Protein AF-0000000080440761 (afdb_homodimer)

Solvent-accessible surface area (backbone atoms only — not comparable to full-atom values): 11842 Å² total; per-residue (Å²): 120,74,76,52,77,48,76,67,34,44,50,51,48,50,53,49,40,44,48,46,17,44,23,48,35,48,70,28,40,57,80,42,64,55,40,57,37,38,76,71,62,64,42,51,72,68,56,53,50,52,38,43,51,52,20,19,20,44,41,24,39,53,49,51,34,54,52,39,77,92,19,50,65,57,37,48,49,51,32,52,51,32,43,73,75,63,47,82,67,88,71,82,68,56,58,77,77,72,46,68,67,54,51,57,56,52,72,78,104,121,71,77,53,78,49,76,66,37,43,49,52,48,52,53,48,39,44,48,44,16,44,24,48,35,47,70,29,42,58,81,42,62,55,39,56,37,38,75,70,63,63,42,50,73,69,55,51,50,52,36,43,51,50,21,19,19,45,40,23,37,54,48,49,34,54,51,37,83,86,19,54,62,58,38,48,50,52,34,53,51,34,42,72,76,64,44,84,66,88,70,80,68,55,58,79,77,74,45,68,68,54,50,57,55,54,72,77,105

Structure (mmCIF, N/CA/C/O backbone):
data_AF-0000000080440761-model_v1
#
loop_
_entity.id
_entity.type
_entity.pdbx_description
1 polymer 'Uncharacterized protein'
#
loop_
_atom_site.group_PDB
_atom_site.id
_atom_site.type_symbol
_atom_site.label_atom_id
_atom_site.label_alt_id
_atom_site.label_comp_id
_atom_site.label_asym_id
_atom_site.label_entity_id
_atom_site.label_seq_id
_atom_site.pdbx_PDB_ins_code
_atom_site.Cartn_x
_atom_site.Cartn_y
_atom_site.Cartn_z
_atom_site.occupancy
_atom_site.B_iso_or_equiv
_atom_site.auth_seq_id
_atom_site.auth_comp_id
_atom_site.auth_asym_id
_atom_site.auth_atom_id
_atom_site.pdbx_PDB_model_num
ATOM 1 N N . MET A 1 1 ? -4.023 17.922 10.5 1 32.94 1 MET A N 1
ATOM 2 C CA . MET A 1 1 ? -3.525 17.406 11.773 1 32.94 1 MET A CA 1
ATOM 3 C C . MET A 1 1 ? -4.621 16.656 12.523 1 32.94 1 MET A C 1
ATOM 5 O O . MET A 1 1 ? -5.59 17.266 12.984 1 32.94 1 MET A O 1
ATOM 9 N N . ILE A 1 2 ? -4.902 15.414 12.109 1 42.19 2 ILE A N 1
ATOM 10 C CA . ILE A 1 2 ? -6.113 14.914 12.75 1 42.19 2 ILE A CA 1
ATOM 11 C C . ILE A 1 2 ? -5.852 14.68 14.234 1 42.19 2 ILE A C 1
ATOM 13 O O . ILE A 1 2 ? -4.977 13.891 14.602 1 42.19 2 ILE A O 1
ATOM 17 N N . LYS A 1 3 ? -5.934 15.711 15.164 1 48.38 3 LYS A N 1
ATOM 18 C CA . LYS A 1 3 ? -5.875 15.617 16.625 1 48.38 3 LYS A CA 1
ATOM 19 C C . LYS A 1 3 ? -6.973 14.703 17.156 1 48.38 3 LYS A C 1
ATOM 21 O O . LYS A 1 3 ? -8.156 14.93 16.906 1 48.38 3 LYS A O 1
ATOM 26 N N . PHE A 1 4 ? -6.562 13.383 17.5 1 49.66 4 PHE A N 1
ATOM 27 C CA . PHE A 1 4 ? -7.605 12.547 18.078 1 49.66 4 PHE A CA 1
ATOM 28 C C . PHE A 1 4 ? -7.645 12.695 19.594 1 49.66 4 PHE A C 1
ATOM 30 O O . PHE A 1 4 ? -6.758 12.203 20.297 1 49.66 4 PHE A O 1
ATOM 37 N N . GLU A 1 5 ? -8.078 13.75 20.078 1 57.12 5 GLU A N 1
ATOM 38 C CA . GLU A 1 5 ? -8.055 13.953 21.531 1 57.12 5 GLU A CA 1
ATOM 39 C C . GLU A 1 5 ? -8.945 12.945 22.25 1 57.12 5 GLU A C 1
ATOM 41 O O . GLU A 1 5 ? -8.594 12.438 23.312 1 57.12 5 GLU A O 1
ATOM 46 N N . GLY A 1 6 ? -10.172 13.023 22.078 1 58.88 6 GLY A N 1
ATOM 47 C CA . GLY A 1 6 ? -11.141 12.297 22.891 1 58.88 6 GLY A CA 1
ATOM 48 C C . GLY A 1 6 ? -11.344 10.867 22.453 1 58.88 6 GLY A C 1
ATOM 49 O O . GLY A 1 6 ? -10.859 10.461 21.391 1 58.88 6 GLY A O 1
ATOM 50 N N . LYS A 1 7 ? -11.742 9.867 23.344 1 65.38 7 LYS A N 1
ATOM 51 C CA . LYS A 1 7 ? -12.039 8.469 23.047 1 65.38 7 LYS A CA 1
ATOM 52 C C . LYS A 1 7 ? -12.734 8.328 21.688 1 65.38 7 LYS A C 1
ATOM 54 O O . LYS A 1 7 ? -12.422 7.422 20.922 1 65.38 7 LYS A O 1
ATOM 59 N N . GLU A 1 8 ? -13.664 9.188 21.516 1 66.81 8 GLU A N 1
ATOM 60 C CA . GLU A 1 8 ? -14.398 9.172 20.266 1 66.81 8 GLU A CA 1
ATOM 61 C C . GLU A 1 8 ? -13.5 9.562 19.094 1 66.81 8 GLU A C 1
ATOM 63 O O . GLU A 1 8 ? -13.57 8.961 18.016 1 66.81 8 GLU A O 1
ATOM 68 N N . GLU A 1 9 ? -12.633 10.391 19.359 1 68.81 9 GLU A N 1
ATOM 69 C CA . GLU A 1 9 ? -11.727 10.859 18.312 1 68.81 9 GLU A CA 1
ATOM 70 C C . GLU A 1 9 ? -10.727 9.781 17.922 1 68.81 9 GLU A C 1
ATOM 72 O O . GLU A 1 9 ? -10.406 9.617 16.75 1 68.81 9 GLU A O 1
ATOM 77 N N . LYS A 1 10 ? -10.391 9.094 18.969 1 73.44 10 LYS A N 1
ATOM 78 C CA . LYS A 1 10 ? -9.445 8.008 18.703 1 73.44 10 LYS A CA 1
ATOM 79 C C . LYS A 1 10 ? -10.102 6.898 17.891 1 73.44 10 LYS A C 1
ATOM 81 O O . LYS A 1 10 ? -9.477 6.312 17.016 1 73.44 10 LYS A O 1
ATOM 86 N N . ARG A 1 11 ? -11.383 6.664 18.188 1 75.5 11 ARG A N 1
ATOM 87 C CA . ARG A 1 11 ? -12.125 5.652 17.438 1 75.5 11 ARG A CA 1
ATOM 88 C C . ARG A 1 11 ? -12.336 6.074 15.992 1 75.5 11 ARG A C 1
ATOM 90 O O . ARG A 1 11 ? -12.195 5.262 15.07 1 75.5 11 ARG A O 1
ATOM 97 N N . GLU A 1 12 ? -12.617 7.234 15.82 1 78.25 12 GLU A N 1
ATOM 98 C CA . GLU A 1 12 ? -12.836 7.75 14.477 1 78.25 12 GLU A CA 1
ATOM 99 C C . GLU A 1 12 ? -11.539 7.734 13.664 1 78.25 12 GLU A C 1
ATOM 101 O O . GLU A 1 12 ? -11.555 7.41 12.477 1 78.25 12 GLU A O 1
ATOM 106 N N . ALA A 1 13 ? -10.5 8.008 14.359 1 81.62 13 ALA A N 1
ATOM 107 C CA . ALA A 1 13 ? -9.203 7.984 13.688 1 81.62 13 ALA A CA 1
ATOM 108 C C . ALA A 1 13 ? -8.82 6.566 13.273 1 81.62 13 ALA A C 1
ATOM 110 O O . ALA A 1 13 ? -8.32 6.352 12.164 1 81.62 13 ALA A O 1
ATOM 111 N N . LYS A 1 14 ? -9.117 5.695 14.242 1 85.44 14 LYS A N 1
ATOM 112 C CA . LYS A 1 14 ? -8.82 4.297 13.945 1 85.44 14 LYS A CA 1
ATOM 113 C C . LYS A 1 14 ? -9.641 3.797 12.766 1 85.44 14 LYS A C 1
ATOM 115 O O . LYS A 1 14 ? -9.117 3.102 11.891 1 85.44 14 LYS A O 1
ATOM 120 N N . GLU A 1 15 ? -10.898 4.117 12.727 1 87.12 15 GLU A N 1
ATOM 121 C CA . GLU A 1 15 ? -11.773 3.723 11.617 1 87.12 15 GLU A CA 1
ATOM 122 C C . GLU A 1 15 ? -11.312 4.352 10.305 1 87.12 15 GLU A C 1
ATOM 124 O O . GLU A 1 15 ? -11.359 3.707 9.258 1 87.12 15 GLU A O 1
ATOM 129 N N . TYR A 1 16 ? -10.891 5.539 10.398 1 87.5 16 TYR A N 1
ATOM 130 C CA . TYR A 1 16 ? -10.406 6.223 9.203 1 87.5 16 TYR A CA 1
ATOM 131 C C . TYR A 1 16 ? -9.156 5.539 8.664 1 87.5 16 TYR A C 1
ATOM 133 O O . TYR A 1 16 ? -9.047 5.289 7.457 1 87.5 16 TYR A O 1
ATOM 141 N N . ILE A 1 17 ? -8.281 5.16 9.508 1 90.81 17 ILE A N 1
ATOM 142 C CA . ILE A 1 17 ? -7.035 4.504 9.125 1 90.81 17 ILE A CA 1
ATOM 143 C C . ILE A 1 17 ? -7.344 3.148 8.492 1 90.81 17 ILE A C 1
ATOM 145 O O . ILE A 1 17 ? -6.738 2.775 7.48 1 90.81 17 ILE A O 1
ATOM 149 N N . GLN A 1 18 ? -8.312 2.477 9.117 1 92 18 GLN A N 1
ATOM 150 C CA . GLN A 1 18 ? -8.719 1.19 8.555 1 92 18 GLN A CA 1
ATOM 151 C C . GLN A 1 18 ? -9.273 1.356 7.141 1 92 18 GLN A C 1
ATOM 153 O O . GLN A 1 18 ? -8.93 0.595 6.238 1 92 18 GLN A O 1
ATOM 158 N N . ASN A 1 19 ? -10.055 2.324 6.969 1 90.75 19 ASN A N 1
ATOM 159 C CA . ASN A 1 19 ? -10.672 2.557 5.668 1 90.75 19 ASN A CA 1
ATOM 160 C C . ASN A 1 19 ? -9.633 2.914 4.609 1 90.75 19 ASN A C 1
ATOM 162 O O . ASN A 1 19 ? -9.688 2.424 3.48 1 90.75 19 ASN A O 1
ATOM 166 N N . ILE A 1 20 ? -8.664 3.732 4.918 1 92.88 20 ILE A N 1
ATOM 167 C CA . ILE A 1 20 ? -7.656 4.137 3.941 1 92.88 20 ILE A CA 1
ATOM 168 C C . ILE A 1 20 ? -6.746 2.951 3.617 1 92.88 20 ILE A C 1
ATOM 170 O O . ILE A 1 20 ? -6.352 2.764 2.465 1 92.88 20 ILE A O 1
ATOM 174 N N . ALA A 1 21 ? -6.434 2.18 4.66 1 94.25 21 ALA A N 1
ATOM 175 C CA . ALA A 1 21 ? -5.598 1.003 4.434 1 94.25 21 ALA A CA 1
ATOM 176 C C . ALA A 1 21 ? -6.277 0.022 3.482 1 94.25 21 ALA A C 1
ATOM 178 O O . ALA A 1 21 ? -5.656 -0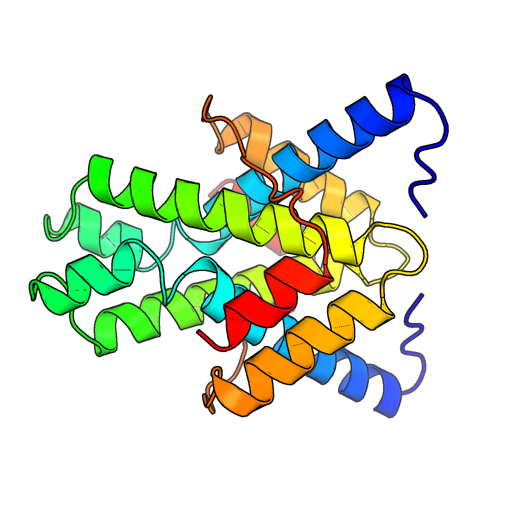.466 2.535 1 94.25 21 ALA A O 1
ATOM 179 N N . LYS A 1 22 ? -7.574 -0.233 3.703 1 94.69 22 LYS A N 1
ATOM 180 C CA . LYS A 1 22 ? -8.328 -1.14 2.844 1 94.69 22 LYS A CA 1
ATOM 181 C C . LYS A 1 22 ? -8.414 -0.601 1.418 1 94.69 22 LYS A C 1
ATOM 183 O O . LYS A 1 22 ? -8.156 -1.33 0.457 1 94.69 22 LYS A O 1
ATOM 188 N N . ALA A 1 23 ? -8.75 0.615 1.314 1 93.06 23 ALA A N 1
ATOM 189 C CA . ALA A 1 23 ? -8.859 1.248 0.003 1 93.06 23 ALA A CA 1
ATOM 190 C C . ALA A 1 23 ? -7.527 1.214 -0.735 1 93.06 23 ALA A C 1
ATOM 192 O O . ALA A 1 23 ? -7.48 0.915 -1.931 1 93.06 23 ALA A O 1
ATOM 193 N N . SER A 1 24 ? -6.484 1.512 -0.063 1 94.38 24 SER A N 1
ATOM 194 C CA . SER A 1 24 ? -5.152 1.525 -0.66 1 94.38 24 SER A CA 1
ATOM 195 C C . SER A 1 24 ? -4.742 0.134 -1.133 1 94.38 24 SER A C 1
ATOM 197 O O . SER A 1 24 ? -4.199 -0.02 -2.227 1 94.38 24 SER A O 1
ATOM 199 N N . ALA A 1 25 ? -4.969 -0.847 -0.28 1 95.12 25 ALA A N 1
ATOM 200 C CA . ALA A 1 25 ? -4.625 -2.221 -0.641 1 95.12 25 ALA A CA 1
ATOM 201 C C . ALA A 1 25 ? -5.387 -2.666 -1.886 1 95.12 25 ALA A C 1
ATOM 203 O O . ALA A 1 25 ? -4.793 -3.207 -2.822 1 95.12 25 ALA A O 1
ATOM 204 N N . TYR A 1 26 ? -6.664 -2.424 -1.939 1 93.19 26 TYR A N 1
ATOM 205 C CA . TYR A 1 26 ? -7.461 -2.789 -3.107 1 93.19 26 TYR A CA 1
ATOM 206 C C . TYR A 1 26 ? -6.953 -2.078 -4.355 1 93.19 26 TYR A C 1
ATOM 208 O O . TYR A 1 26 ? -6.707 -2.715 -5.383 1 93.19 26 TYR A O 1
ATOM 216 N N . PHE A 1 27 ? -6.762 -0.867 -4.234 1 92 27 PHE A N 1
ATOM 217 C CA . PHE A 1 27 ? -6.387 -0.005 -5.352 1 92 27 PHE A CA 1
ATOM 218 C C . PHE A 1 27 ? -5.027 -0.407 -5.914 1 92 27 PHE A C 1
ATOM 220 O O . PHE A 1 27 ? -4.824 -0.385 -7.129 1 92 27 PHE A O 1
ATOM 227 N N . SER A 1 28 ? -4.137 -0.762 -5.082 1 94.62 28 SER A N 1
ATOM 228 C CA . SER A 1 28 ? -2.756 -0.984 -5.508 1 94.62 28 SER A CA 1
ATOM 229 C C . SER A 1 28 ? -2.498 -2.461 -5.793 1 94.62 28 SER A C 1
ATOM 231 O O . SER A 1 28 ? -1.378 -2.844 -6.141 1 94.62 28 SER A O 1
ATOM 233 N N . PHE A 1 29 ? -3.445 -3.295 -5.672 1 95.31 29 PHE A N 1
ATOM 234 C CA . PHE A 1 29 ? -3.15 -4.723 -5.719 1 95.31 29 PHE A CA 1
ATOM 235 C C . PHE A 1 29 ? -4.168 -5.457 -6.582 1 95.31 29 PHE A C 1
ATOM 237 O O . PHE A 1 29 ? -3.799 -6.18 -7.508 1 95.31 29 PHE A O 1
ATOM 244 N N . ARG A 1 30 ? -5.469 -5.223 -6.496 1 90.12 30 ARG A N 1
ATOM 245 C CA . ARG A 1 30 ? -6.516 -6.145 -6.926 1 90.12 30 ARG A CA 1
ATOM 246 C C . ARG A 1 30 ? -6.734 -6.055 -8.438 1 90.12 30 ARG A C 1
ATOM 248 O O . ARG A 1 30 ? -7.086 -7.047 -9.078 1 90.12 30 ARG A O 1
ATOM 255 N N . ASN A 1 31 ? -6.488 -4.957 -8.984 1 87.44 31 ASN A N 1
ATOM 256 C CA . ASN A 1 31 ? -6.758 -4.801 -10.406 1 87.44 31 ASN A CA 1
ATOM 257 C C . ASN A 1 31 ? -5.469 -4.828 -11.227 1 87.44 31 ASN A C 1
ATOM 259 O O . ASN A 1 31 ? -5.477 -4.496 -12.414 1 87.44 31 ASN A O 1
ATOM 263 N N . GLY A 1 32 ? -4.414 -5.23 -10.641 1 91.12 32 GLY A N 1
ATOM 264 C CA . GLY A 1 32 ? -3.117 -5.277 -11.297 1 91.12 32 GLY A CA 1
ATOM 265 C C . GLY A 1 32 ? -2.738 -6.664 -11.773 1 91.12 32 GLY A C 1
ATOM 266 O O . GLY A 1 32 ? -3.609 -7.473 -12.102 1 91.12 32 GLY A O 1
ATOM 267 N N . PRO A 1 33 ? -1.432 -6.887 -11.852 1 94.81 33 PRO A N 1
ATOM 268 C CA . PRO A 1 33 ? -0.906 -8.164 -12.344 1 94.81 33 PRO A CA 1
ATOM 269 C C . PRO A 1 33 ? -1.48 -9.367 -11.602 1 94.81 33 PRO A C 1
ATOM 271 O O . PRO A 1 33 ? -1.622 -10.445 -12.188 1 94.81 33 PRO A O 1
ATOM 274 N N . ILE A 1 34 ? -1.883 -9.188 -10.383 1 94.75 34 ILE A N 1
ATOM 275 C CA . ILE A 1 34 ? -2.4 -10.297 -9.578 1 94.75 34 ILE A CA 1
ATOM 276 C C . ILE A 1 34 ? -3.719 -10.789 -10.172 1 94.75 34 ILE A C 1
ATOM 278 O O . ILE A 1 34 ? -4.031 -11.977 -10.094 1 94.75 34 ILE A O 1
ATOM 282 N N . LYS A 1 35 ? -4.504 -9.898 -10.742 1 93.25 35 LYS A N 1
ATOM 283 C CA . LYS A 1 35 ? -5.77 -10.273 -11.367 1 93.25 35 LYS A CA 1
ATOM 284 C C . LYS A 1 35 ? -5.547 -11.219 -12.539 1 93.25 35 LYS A C 1
ATOM 286 O O . LYS A 1 35 ? -6.273 -12.203 -12.703 1 93.25 35 LYS A O 1
ATOM 291 N N . LYS A 1 36 ? -4.539 -10.898 -13.305 1 93 36 LYS A N 1
ATOM 292 C CA . LYS A 1 36 ? -4.199 -11.758 -14.43 1 93 36 LYS A CA 1
ATOM 293 C C . LYS A 1 36 ? -3.795 -13.148 -13.953 1 93 36 LYS A C 1
ATOM 295 O O . LYS A 1 36 ? -4.168 -14.156 -14.57 1 93 36 LYS A O 1
ATOM 300 N N . MET A 1 37 ? -3.111 -13.211 -12.906 1 93.38 37 MET A N 1
ATOM 301 C CA . MET A 1 37 ? -2.699 -14.492 -12.352 1 93.38 37 MET A CA 1
ATOM 302 C C . MET A 1 37 ? -3.906 -15.297 -11.875 1 93.38 37 MET A C 1
ATOM 304 O O . MET A 1 37 ? -3.953 -16.516 -12.039 1 93.38 37 MET A O 1
ATOM 308 N N . TYR A 1 38 ? -4.781 -14.617 -11.32 1 93.88 38 TYR A N 1
ATOM 309 C CA . TYR A 1 38 ? -6.023 -15.242 -10.875 1 93.88 38 TYR A CA 1
ATOM 310 C C . TYR A 1 38 ? -6.812 -15.789 -12.062 1 93.88 38 TYR A C 1
ATOM 312 O O . TYR A 1 38 ? -7.262 -16.938 -12.039 1 93.88 38 TYR A O 1
ATOM 320 N N . GLU A 1 39 ? -6.918 -15.031 -13.062 1 94.81 39 GLU A N 1
ATOM 321 C CA . GLU A 1 39 ? -7.652 -15.422 -14.258 1 94.81 39 GLU A CA 1
ATOM 322 C C . GLU A 1 39 ? -6.992 -16.609 -14.945 1 94.81 39 GLU A C 1
ATOM 324 O O . GLU A 1 39 ? -7.672 -17.438 -15.555 1 94.81 39 GLU A O 1
ATOM 329 N N . GLU A 1 40 ? -5.691 -16.812 -14.766 1 93.31 40 GLU A N 1
ATOM 330 C CA . GLU A 1 40 ? -4.93 -17.906 -15.359 1 93.31 40 GLU A CA 1
ATOM 331 C C . GLU A 1 40 ? -4.938 -19.141 -14.461 1 93.31 40 GLU A C 1
ATOM 333 O O . GLU A 1 40 ? -4.402 -20.188 -14.828 1 93.31 40 GLU A O 1
ATOM 338 N N . GLY A 1 41 ? -5.5 -18.984 -13.289 1 91.5 41 GLY A N 1
ATOM 339 C CA . GLY A 1 41 ? -5.633 -20.109 -12.383 1 91.5 41 GLY A CA 1
ATOM 340 C C . GLY A 1 41 ? -4.375 -20.375 -11.57 1 91.5 41 GLY A C 1
ATOM 341 O O . GLY A 1 41 ? -4.254 -21.422 -10.922 1 91.5 41 GLY A O 1
ATOM 342 N N . LYS A 1 42 ? -3.48 -19.422 -11.586 1 89.5 42 LYS A N 1
ATOM 343 C CA . LYS A 1 42 ? -2.225 -19.594 -10.859 1 89.5 42 LYS A CA 1
ATOM 344 C C . LYS A 1 42 ? -2.42 -19.375 -9.359 1 89.5 42 LYS A C 1
ATOM 346 O O . LYS A 1 42 ? -1.692 -19.953 -8.547 1 89.5 42 LYS A O 1
ATOM 351 N N . ILE A 1 43 ? -3.379 -18.516 -9.055 1 92.75 43 ILE A N 1
ATOM 352 C CA . ILE A 1 43 ? -3.709 -18.25 -7.656 1 92.75 43 ILE A CA 1
ATOM 353 C C . ILE A 1 43 ? -5.223 -18.312 -7.465 1 92.75 43 ILE A C 1
ATOM 355 O O . ILE A 1 43 ? -5.98 -18.094 -8.414 1 92.75 43 ILE A O 1
ATOM 359 N N . THR A 1 44 ? -5.602 -18.594 -6.227 1 93.75 44 THR A N 1
ATOM 360 C CA . THR A 1 44 ? -7.027 -18.656 -5.918 1 93.75 44 THR A CA 1
ATOM 361 C C . THR A 1 44 ? -7.508 -17.344 -5.324 1 93.75 44 THR A C 1
ATOM 363 O O . THR A 1 44 ? -6.695 -16.484 -4.949 1 93.75 44 THR A O 1
ATOM 366 N N . ASP A 1 45 ? -8.805 -17.188 -5.281 1 92.75 45 ASP A N 1
ATOM 367 C CA . ASP A 1 45 ? -9.383 -16.016 -4.629 1 92.75 45 ASP A CA 1
ATOM 368 C C . ASP A 1 45 ? -8.977 -15.945 -3.156 1 92.75 45 ASP A C 1
ATOM 370 O O . ASP A 1 45 ? -8.742 -14.867 -2.617 1 92.75 45 ASP A O 1
ATOM 374 N N . GLU A 1 46 ? -8.922 -17.125 -2.543 1 92.62 46 GLU A N 1
ATOM 375 C CA . GLU A 1 46 ? -8.508 -17.188 -1.146 1 92.62 46 GLU A CA 1
ATOM 376 C C . GLU A 1 46 ? -7.07 -16.703 -0.971 1 92.62 46 GLU A C 1
ATOM 378 O O . GLU A 1 46 ? -6.758 -16 -0.005 1 92.62 46 GLU A O 1
ATOM 383 N N . ASP A 1 47 ? -6.16 -17.031 -1.922 1 93.31 47 ASP A N 1
ATOM 384 C CA . ASP A 1 47 ? -4.781 -16.547 -1.898 1 93.31 47 ASP A CA 1
ATOM 385 C C . ASP A 1 47 ? -4.738 -15.023 -1.979 1 93.31 47 ASP A C 1
ATOM 387 O O . ASP A 1 47 ? -4.016 -14.375 -1.218 1 93.31 47 ASP A O 1
ATOM 391 N N . MET A 1 48 ? -5.559 -14.484 -2.828 1 92.31 48 MET A N 1
ATOM 392 C CA . MET A 1 48 ? -5.59 -13.031 -3.031 1 92.31 48 MET A CA 1
ATOM 393 C C . MET A 1 48 ? -6.09 -12.32 -1.78 1 92.31 48 MET A C 1
ATOM 395 O O . MET A 1 48 ? -5.559 -11.273 -1.402 1 92.31 48 MET A O 1
ATOM 399 N N . LYS A 1 49 ? -7.039 -12.93 -1.155 1 91.62 49 LYS A N 1
ATOM 400 C CA . LYS A 1 49 ? -7.59 -12.352 0.065 1 91.62 49 LYS A CA 1
ATOM 401 C C . LYS A 1 49 ? -6.555 -12.336 1.184 1 91.62 49 LYS A C 1
ATOM 403 O O . LYS A 1 49 ? -6.414 -11.336 1.896 1 91.62 49 LYS A O 1
ATOM 408 N N . LYS A 1 50 ? -5.836 -13.359 1.271 1 93.38 50 LYS A N 1
ATOM 409 C CA . LYS A 1 50 ? -4.805 -13.445 2.301 1 93.38 50 LYS A CA 1
ATOM 410 C C . LYS A 1 50 ? -3.721 -12.398 2.08 1 93.38 50 LYS A C 1
ATOM 412 O O . LYS A 1 50 ? -3.26 -11.758 3.031 1 93.38 50 LYS A O 1
ATOM 417 N N . ILE A 1 51 ? -3.318 -12.266 0.85 1 95.31 51 ILE A N 1
ATOM 418 C CA . ILE A 1 51 ? -2.305 -11.266 0.518 1 95.31 51 ILE A CA 1
ATOM 419 C C . ILE A 1 51 ? -2.836 -9.867 0.819 1 95.31 51 ILE A C 1
ATOM 421 O O . ILE A 1 51 ? -2.146 -9.055 1.438 1 95.31 51 ILE A O 1
ATOM 425 N N . GLN A 1 52 ? -4.039 -9.641 0.441 1 94.25 52 GLN A N 1
ATOM 426 C CA . GLN A 1 52 ? -4.656 -8.328 0.644 1 94.25 52 GLN A CA 1
ATOM 427 C C . GLN A 1 52 ? -4.793 -8.008 2.129 1 94.25 52 GLN A C 1
ATOM 429 O O . GLN A 1 52 ? -4.551 -6.879 2.551 1 94.25 52 GLN A O 1
ATOM 434 N N . GLU A 1 53 ? -5.176 -8.969 2.932 1 93.81 53 GLU A N 1
ATOM 435 C CA . GLU A 1 53 ? -5.305 -8.766 4.371 1 93.81 53 GLU A CA 1
ATOM 436 C C . GLU A 1 53 ? -3.963 -8.398 5 1 93.81 53 GLU A C 1
ATOM 438 O O . GLU A 1 53 ? -3.891 -7.508 5.848 1 93.81 53 GLU A O 1
ATOM 443 N N . TYR A 1 54 ? -2.992 -9.117 4.613 1 94.62 54 TYR A N 1
ATOM 444 C CA . TYR A 1 54 ? -1.646 -8.805 5.078 1 94.62 54 TYR A CA 1
ATOM 445 C C . TYR A 1 54 ? -1.268 -7.371 4.723 1 94.62 54 TYR A C 1
ATOM 447 O O . TYR A 1 54 ? -0.75 -6.633 5.562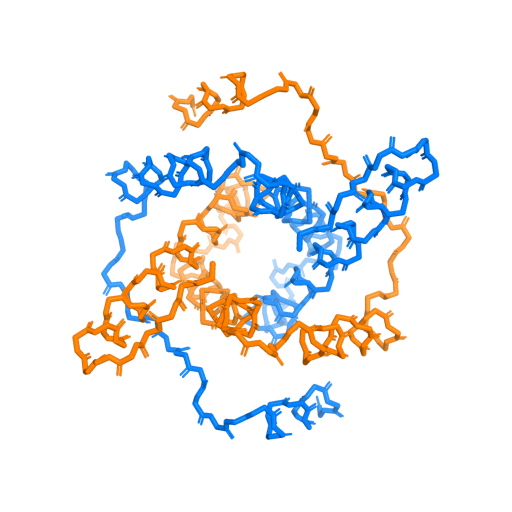 1 94.62 54 TYR A O 1
ATOM 455 N N . MET A 1 55 ? -1.53 -6.957 3.498 1 96 55 MET A N 1
ATOM 456 C CA . MET A 1 55 ? -1.23 -5.609 3.018 1 96 55 MET A CA 1
ATOM 457 C C . MET A 1 55 ? -1.983 -4.562 3.83 1 96 55 MET A C 1
ATOM 459 O O . MET A 1 55 ? -1.408 -3.547 4.227 1 96 55 MET A O 1
ATOM 463 N N . GLN A 1 56 ? -3.266 -4.844 4.078 1 95.19 56 GLN A N 1
ATOM 464 C CA . GLN A 1 56 ? -4.098 -3.912 4.828 1 95.19 56 GLN A CA 1
ATOM 465 C C . GLN A 1 56 ? -3.531 -3.666 6.223 1 95.19 56 GLN A C 1
ATOM 467 O O . GLN A 1 56 ? -3.424 -2.518 6.66 1 95.19 56 GLN A O 1
ATOM 472 N N . ASP A 1 57 ? -3.139 -4.703 6.859 1 94.19 57 ASP A N 1
ATOM 473 C CA . ASP A 1 57 ? -2.596 -4.59 8.211 1 94.19 57 ASP A CA 1
ATOM 474 C C . ASP A 1 57 ? -1.323 -3.746 8.227 1 94.19 57 ASP A C 1
ATOM 476 O O . ASP A 1 57 ? -1.15 -2.887 9.086 1 94.19 57 ASP A O 1
ATOM 480 N N . HIS A 1 58 ? -0.5 -3.984 7.363 1 93.69 58 HIS A N 1
ATOM 481 C CA . HIS A 1 58 ? 0.805 -3.332 7.352 1 93.69 58 HIS A CA 1
ATOM 482 C C . HIS A 1 58 ? 0.696 -1.889 6.875 1 93.69 58 HIS A C 1
ATOM 484 O O . HIS A 1 58 ? 1.367 -1.002 7.41 1 93.69 58 HIS A O 1
ATOM 490 N N . LEU A 1 59 ? -0.153 -1.615 5.863 1 94.94 59 LEU A N 1
ATOM 491 C CA . LEU A 1 59 ? -0.387 -0.244 5.426 1 94.94 59 LEU A CA 1
ATOM 492 C C . LEU A 1 59 ? -1.05 0.574 6.527 1 94.94 59 LEU A C 1
ATOM 494 O O . LEU A 1 59 ? -0.761 1.763 6.684 1 94.94 59 LEU A O 1
ATOM 498 N N . ALA A 1 60 ? -1.938 -0.09 7.281 1 93.19 60 ALA A N 1
ATOM 499 C CA . ALA A 1 60 ? -2.586 0.604 8.391 1 93.19 60 ALA A CA 1
ATOM 500 C C . ALA A 1 60 ? -1.557 1.116 9.398 1 93.19 60 ALA A C 1
ATOM 502 O O . ALA A 1 60 ? -1.672 2.238 9.898 1 93.19 60 ALA A O 1
ATOM 503 N N . TYR A 1 61 ? -0.6 0.35 9.648 1 91.62 61 TYR A N 1
ATOM 504 C CA . TYR A 1 61 ? 0.456 0.783 10.562 1 91.62 61 TYR A CA 1
ATOM 505 C C . TYR A 1 61 ? 1.192 1.995 10 1 91.62 61 TYR A C 1
ATOM 507 O O . TYR A 1 61 ? 1.423 2.973 10.719 1 91.62 61 TYR A O 1
ATOM 515 N N . LEU A 1 62 ? 1.569 1.965 8.734 1 91.38 62 LEU A N 1
ATOM 516 C CA . LEU A 1 62 ? 2.297 3.07 8.117 1 91.38 62 LEU A CA 1
ATOM 517 C C . LEU A 1 62 ? 1.469 4.352 8.156 1 91.38 62 LEU A C 1
ATOM 519 O O . LEU A 1 62 ? 1.996 5.426 8.445 1 91.38 62 LEU A O 1
ATOM 523 N N . TYR A 1 63 ? 0.195 4.211 7.902 1 89.56 63 TYR A N 1
ATOM 524 C CA . TYR A 1 63 ? -0.682 5.375 7.934 1 89.56 63 TYR A CA 1
ATOM 525 C C . TYR A 1 63 ? -0.83 5.91 9.352 1 89.56 63 TYR A C 1
ATOM 527 O O . TYR A 1 63 ? -0.927 7.121 9.555 1 89.56 63 TYR A O 1
ATOM 535 N N . THR A 1 64 ? -0.885 5.016 10.289 1 88.19 64 THR A N 1
ATOM 536 C CA . THR A 1 64 ? -0.939 5.441 11.68 1 88.19 64 THR A CA 1
ATOM 537 C C . THR A 1 64 ? 0.269 6.305 12.031 1 88.19 64 THR A C 1
ATOM 539 O O . THR A 1 64 ? 0.12 7.387 12.609 1 88.19 64 THR A O 1
ATOM 542 N N . VAL A 1 65 ? 1.403 5.871 11.633 1 86.25 65 VAL A N 1
ATOM 543 C CA . VAL A 1 65 ? 2.637 6.594 11.93 1 86.25 65 VAL A CA 1
ATOM 544 C C . VAL A 1 65 ? 2.672 7.902 11.141 1 86.25 65 VAL A C 1
ATOM 546 O O . VAL A 1 65 ? 3.07 8.938 11.672 1 86.25 65 VAL A O 1
ATOM 549 N N . LEU A 1 66 ? 2.229 7.891 9.93 1 84.06 66 LEU A N 1
ATOM 550 C CA . LEU A 1 66 ? 2.281 9.039 9.031 1 84.06 66 LEU A CA 1
ATOM 551 C C . LEU A 1 66 ? 1.324 10.133 9.5 1 84.06 66 LEU A C 1
ATOM 553 O O . LEU A 1 66 ? 1.651 11.32 9.43 1 84.06 66 LEU A O 1
ATOM 557 N N . LEU A 1 67 ? 0.14 9.805 9.93 1 78.62 67 LEU A N 1
ATOM 558 C CA . LEU A 1 67 ? -0.916 10.773 10.203 1 78.62 67 LEU A CA 1
ATOM 559 C C . LEU A 1 67 ? -0.879 11.219 11.664 1 78.62 67 LEU A C 1
ATOM 561 O O . LEU A 1 67 ? -1.447 12.258 12.008 1 78.62 67 LEU A O 1
ATOM 565 N N . GLU A 1 68 ? -0.292 10.469 12.469 1 73 68 GLU A N 1
ATOM 566 C CA . GLU A 1 68 ? -0.149 10.938 13.844 1 73 68 GLU A CA 1
ATOM 567 C C . GLU A 1 68 ? 0.933 12.008 13.953 1 73 68 GLU A C 1
ATOM 569 O O . GLU A 1 68 ? 2.014 11.867 13.375 1 73 68 GLU A O 1
ATOM 574 N N . GLU A 1 69 ? 0.604 13.273 14.258 1 58.59 69 GLU A N 1
ATOM 575 C CA . GLU A 1 69 ? 1.374 14.516 14.289 1 58.59 69 GLU A CA 1
ATOM 576 C C . GLU A 1 69 ? 2.82 14.258 14.695 1 58.59 69 GLU A C 1
ATOM 578 O O . GLU A 1 69 ? 3.748 14.797 14.094 1 58.59 69 GLU A O 1
ATOM 583 N N . ASN A 1 70 ? 3.082 13.664 15.758 1 57.38 70 ASN A N 1
ATOM 584 C CA . ASN A 1 70 ? 4.449 13.617 16.266 1 57.38 70 ASN A CA 1
ATOM 585 C C . ASN A 1 70 ? 5.199 12.398 15.742 1 57.38 70 ASN A C 1
ATOM 587 O O . ASN A 1 70 ? 6.238 12.023 16.281 1 57.38 70 ASN A O 1
ATOM 591 N N . ASN A 1 71 ? 4.652 12.031 14.414 1 68.69 71 ASN A N 1
ATOM 592 C CA . ASN A 1 71 ? 5.289 10.758 14.117 1 68.69 71 ASN A CA 1
ATOM 593 C C . ASN A 1 71 ? 5.906 10.742 12.719 1 68.69 71 ASN A C 1
ATOM 595 O O . ASN A 1 71 ? 6.219 9.68 12.188 1 68.69 71 ASN A O 1
ATOM 599 N N . ILE A 1 72 ? 6.098 11.984 12.219 1 76 72 ILE A N 1
ATOM 600 C CA . ILE A 1 72 ? 6.711 12.055 10.891 1 76 72 ILE A CA 1
ATOM 601 C C . ILE A 1 72 ? 8.133 11.508 10.953 1 76 72 ILE A C 1
ATOM 603 O O . ILE A 1 72 ? 8.602 10.859 10.016 1 76 72 ILE A O 1
ATOM 607 N N . GLN A 1 73 ? 8.812 11.789 12.055 1 83.19 73 GLN A N 1
ATOM 608 C CA . GLN A 1 73 ? 10.172 11.289 12.219 1 83.19 73 GLN A CA 1
ATOM 609 C C . GLN A 1 73 ? 10.195 9.758 12.242 1 83.19 73 GLN A C 1
ATOM 611 O O . GLN A 1 73 ? 11.094 9.141 11.672 1 83.19 73 GLN A O 1
ATOM 616 N N . LYS A 1 74 ? 9.25 9.234 12.922 1 85.19 74 LYS A N 1
ATOM 617 C CA . LYS A 1 74 ? 9.133 7.777 12.961 1 85.19 74 LYS A CA 1
ATOM 618 C C . LYS A 1 74 ? 8.898 7.207 11.57 1 85.19 74 LYS A C 1
ATOM 620 O O . LYS A 1 74 ? 9.508 6.203 11.195 1 85.19 74 LYS A O 1
ATOM 625 N N . PHE A 1 75 ? 8.047 7.844 10.883 1 87.19 75 PHE A N 1
ATOM 626 C CA . PHE A 1 75 ? 7.75 7.395 9.531 1 87.19 75 PHE A CA 1
ATOM 627 C C . PHE A 1 75 ? 9 7.449 8.656 1 87.19 75 PHE A C 1
ATOM 629 O O . PHE A 1 75 ? 9.297 6.496 7.938 1 87.19 75 PHE A O 1
ATOM 636 N N . ASP A 1 76 ? 9.719 8.516 8.82 1 87.5 76 ASP A N 1
ATOM 637 C CA . ASP A 1 76 ? 10.953 8.688 8.062 1 87.5 76 ASP A CA 1
ATOM 638 C C . ASP A 1 76 ? 11.961 7.59 8.398 1 87.5 76 ASP A C 1
ATOM 640 O O . ASP A 1 76 ? 12.68 7.109 7.52 1 87.5 76 ASP A O 1
ATOM 644 N N . LEU A 1 77 ? 11.969 7.316 9.648 1 89 77 LEU A N 1
ATOM 645 C CA . LEU A 1 77 ? 12.891 6.273 10.078 1 89 77 LEU A CA 1
ATOM 646 C C . LEU A 1 77 ? 12.531 4.93 9.445 1 89 77 LEU A C 1
ATOM 648 O O . LEU A 1 77 ? 13.414 4.203 8.984 1 89 77 LEU A O 1
ATOM 652 N N . ILE A 1 78 ? 11.312 4.629 9.375 1 88.12 78 ILE A N 1
ATOM 653 C CA . ILE A 1 78 ? 10.859 3.379 8.773 1 88.12 78 ILE A CA 1
ATOM 654 C C . ILE A 1 78 ? 11.219 3.365 7.285 1 88.12 78 ILE A C 1
ATOM 656 O O . ILE A 1 78 ? 11.836 2.412 6.801 1 88.12 78 ILE A O 1
ATOM 660 N N . VAL A 1 79 ? 10.883 4.43 6.625 1 90.06 79 VAL A N 1
ATOM 661 C CA . VAL A 1 79 ? 11.086 4.516 5.184 1 90.06 79 VAL A CA 1
ATOM 662 C C . VAL A 1 79 ? 12.578 4.422 4.867 1 90.06 79 VAL A C 1
ATOM 664 O O . VAL A 1 79 ? 12.984 3.664 3.984 1 90.06 79 VAL A O 1
ATOM 667 N N . SER A 1 80 ? 13.375 5.137 5.621 1 90.31 80 SER A N 1
ATOM 668 C CA . SER A 1 80 ? 14.812 5.133 5.375 1 90.31 80 SER A CA 1
ATOM 669 C C . SER A 1 80 ? 15.414 3.752 5.633 1 90.31 80 SER A C 1
ATOM 671 O O . SER A 1 80 ? 16.281 3.297 4.887 1 90.31 80 SER A O 1
ATOM 673 N N . THR A 1 81 ? 15 3.084 6.691 1 89.44 81 THR A N 1
ATOM 674 C CA . THR A 1 81 ? 15.477 1.745 7.02 1 89.44 81 THR A CA 1
ATOM 675 C C . THR A 1 81 ? 15.109 0.756 5.918 1 89.44 81 THR A C 1
ATOM 677 O O . THR A 1 81 ? 15.961 -0.001 5.445 1 89.44 81 THR A O 1
ATOM 680 N N . MET A 1 82 ? 13.867 0.841 5.465 1 89.44 82 MET A N 1
ATOM 681 C CA . MET A 1 82 ? 13.422 -0.053 4.398 1 89.44 82 MET A CA 1
ATOM 682 C C . MET A 1 82 ? 14.227 0.175 3.123 1 89.44 82 MET A C 1
ATOM 684 O O . MET A 1 82 ? 14.688 -0.781 2.498 1 89.44 82 MET A O 1
ATOM 688 N N . ASN A 1 83 ? 14.438 1.355 2.748 1 89.62 83 ASN A N 1
ATOM 689 C CA . ASN A 1 83 ? 15.148 1.69 1.516 1 89.62 83 ASN A CA 1
ATOM 690 C C . ASN A 1 83 ? 16.609 1.238 1.563 1 89.62 83 ASN A C 1
ATOM 692 O O . ASN A 1 83 ? 17.141 0.747 0.568 1 89.62 83 ASN A O 1
ATOM 696 N N . LYS A 1 84 ? 17.172 1.364 2.631 1 88.56 84 LYS A N 1
ATOM 697 C CA . LYS A 1 84 ? 18.594 1.053 2.793 1 88.56 84 LYS A CA 1
ATOM 698 C C . LYS A 1 84 ? 18.828 -0.455 2.791 1 88.56 84 LYS A C 1
ATOM 700 O O . LYS A 1 84 ? 19.781 -0.94 2.168 1 88.56 84 LYS A O 1
ATOM 705 N N . PHE A 1 85 ? 17.953 -1.205 3.385 1 87.56 85 PHE A N 1
ATOM 706 C CA . PHE A 1 85 ? 18.297 -2.59 3.674 1 87.56 85 PHE A CA 1
ATOM 707 C C . PHE A 1 85 ? 17.469 -3.547 2.82 1 87.56 85 PHE A C 1
ATOM 709 O O . PHE A 1 85 ? 17.891 -4.68 2.57 1 87.56 85 PHE A O 1
ATOM 716 N N . TYR A 1 86 ? 16.359 -2.99 2.303 1 84.19 86 TYR A N 1
ATOM 717 C CA . TYR A 1 86 ? 15.469 -3.994 1.735 1 84.19 86 TYR A CA 1
ATOM 718 C C . TYR A 1 86 ? 15.07 -3.629 0.309 1 84.19 86 TYR A C 1
ATOM 720 O O . TYR A 1 86 ? 14.977 -4.504 -0.557 1 84.19 86 TYR A O 1
ATOM 728 N N . VAL A 1 87 ? 14.805 -2.359 0.068 1 82.12 87 VAL A N 1
ATOM 729 C CA . VAL A 1 87 ? 14.273 -1.943 -1.228 1 82.12 87 VAL A CA 1
ATOM 730 C C . VAL A 1 87 ? 15.414 -1.801 -2.23 1 82.12 87 VAL A C 1
ATOM 732 O O . VAL A 1 87 ? 16.359 -1.044 -2.002 1 82.12 87 VAL A O 1
ATOM 735 N N . ASN A 1 88 ? 16.156 -2.703 -2.443 1 71.88 88 ASN A N 1
ATOM 736 C CA . ASN A 1 88 ? 17.219 -2.68 -3.438 1 71.88 88 ASN A CA 1
ATOM 737 C C . ASN A 1 88 ? 16.672 -2.734 -4.859 1 71.88 88 ASN A C 1
ATOM 739 O O . ASN A 1 88 ? 16.891 -3.713 -5.574 1 71.88 88 ASN A O 1
ATOM 743 N N . ASP A 1 89 ? 15.898 -1.643 -5.234 1 70.62 89 ASP A N 1
ATOM 744 C CA . ASP A 1 89 ? 15.227 -1.72 -6.531 1 70.62 89 ASP A CA 1
ATOM 745 C C . ASP A 1 89 ? 15.422 -0.431 -7.328 1 70.62 89 ASP A C 1
ATOM 747 O O . ASP A 1 89 ? 15.125 0.66 -6.832 1 70.62 89 ASP A O 1
ATOM 751 N N . ASP A 1 90 ? 15.961 -0.621 -8.398 1 76 90 ASP A N 1
ATOM 752 C CA . ASP A 1 90 ? 16.234 0.498 -9.297 1 76 90 ASP A CA 1
ATOM 753 C C . ASP A 1 90 ? 15.047 0.777 -10.211 1 76 90 ASP A C 1
ATOM 755 O O . ASP A 1 90 ? 15.164 1.539 -11.18 1 76 90 ASP A O 1
ATOM 759 N N . SER A 1 91 ? 14 0.222 -9.859 1 80.75 91 SER A N 1
ATOM 760 C CA . SER A 1 91 ? 12.844 0.448 -10.727 1 80.75 91 SER A CA 1
ATOM 761 C C . SER A 1 91 ? 12.336 1.882 -10.609 1 80.75 91 SER A C 1
ATOM 763 O O . SER A 1 91 ? 12.406 2.484 -9.531 1 80.75 91 SER A O 1
ATOM 765 N N . GLU A 1 92 ? 11.906 2.363 -11.727 1 87 92 GLU A N 1
ATOM 766 C CA . GLU A 1 92 ? 11.328 3.705 -11.734 1 87 92 GLU A CA 1
ATOM 767 C C . GLU A 1 92 ? 9.852 3.672 -11.352 1 87 92 GLU A C 1
ATOM 769 O O . GLU A 1 92 ? 9.094 2.834 -11.844 1 87 92 GLU A O 1
ATOM 774 N N . VAL A 1 93 ? 9.539 4.562 -10.398 1 92.19 93 VAL A N 1
ATOM 775 C CA . VAL A 1 93 ? 8.141 4.703 -10.008 1 92.19 93 VAL A CA 1
ATOM 776 C C . VAL A 1 93 ? 7.438 5.688 -10.945 1 92.19 93 VAL A C 1
ATOM 778 O O . VAL A 1 93 ? 7.906 6.812 -11.133 1 92.19 93 VAL A O 1
ATOM 781 N N . LYS A 1 94 ? 6.379 5.207 -11.539 1 89.88 94 LYS A N 1
ATOM 782 C CA . LYS A 1 94 ? 5.594 6.055 -12.422 1 89.88 94 LYS A CA 1
ATOM 783 C C . LYS A 1 94 ? 4.406 6.672 -11.688 1 89.88 94 LYS A C 1
ATOM 785 O O . LYS A 1 94 ? 3.477 5.961 -11.297 1 89.88 94 LYS A O 1
ATOM 790 N N . ILE A 1 95 ? 4.523 7.926 -11.484 1 82.56 95 ILE A N 1
ATOM 791 C CA . ILE A 1 95 ? 3.42 8.633 -10.844 1 82.56 95 ILE A CA 1
ATOM 792 C C . ILE A 1 95 ? 2.48 9.195 -11.906 1 82.56 95 ILE A C 1
ATOM 794 O O . ILE A 1 95 ? 2.906 9.953 -12.781 1 82.56 95 ILE A O 1
ATOM 798 N N . SER A 1 96 ? 1.256 8.648 -11.898 1 76.19 96 SER A N 1
ATOM 799 C CA . SER A 1 96 ? 0.294 9.172 -12.867 1 76.19 96 SER A CA 1
ATOM 800 C C . SER A 1 96 ? 0.153 10.68 -12.742 1 76.19 96 SER A C 1
ATOM 802 O O . SER A 1 96 ? 0.008 11.211 -11.641 1 76.19 96 SER A O 1
ATOM 804 N N . ASP A 1 97 ? 0.401 11.312 -13.805 1 72.19 97 ASP A N 1
ATOM 805 C CA . ASP A 1 97 ? 0.311 12.766 -13.836 1 72.19 97 ASP A CA 1
ATOM 806 C C . ASP A 1 97 ? -0.932 13.227 -14.602 1 72.19 97 ASP A C 1
ATOM 808 O O . ASP A 1 97 ? -1.025 14.383 -15.008 1 72.19 97 ASP A O 1
ATOM 812 N N . ASP A 1 98 ? -1.799 12.266 -14.859 1 74.81 98 ASP A N 1
ATOM 813 C CA . ASP A 1 98 ? -2.953 12.602 -15.695 1 74.81 98 ASP A CA 1
ATOM 814 C C . ASP A 1 98 ? -3.955 13.461 -14.922 1 74.81 98 ASP A C 1
ATOM 816 O O . ASP A 1 98 ? -4.98 13.867 -15.469 1 74.81 98 ASP A O 1
ATOM 820 N N . GLY A 1 99 ? -3.668 13.859 -13.844 1 76.38 99 GLY A N 1
ATOM 821 C CA . GLY A 1 99 ? -4.547 14.695 -13.047 1 76.38 99 GLY A CA 1
ATOM 822 C C . GLY A 1 99 ? -5.57 13.906 -12.258 1 76.38 99 GLY A C 1
ATOM 823 O O . GLY A 1 99 ? -5.895 12.766 -12.609 1 76.38 99 GLY A O 1
ATOM 824 N N . PHE A 1 100 ? -6.055 14.508 -11.297 1 82.56 100 PHE A N 1
ATOM 825 C CA . PHE A 1 100 ? -6.98 13.875 -10.367 1 82.56 100 PHE A CA 1
ATOM 826 C C . PHE A 1 100 ? -8.258 13.453 -11.078 1 82.56 100 PHE A C 1
ATOM 828 O O . PHE A 1 100 ? -8.742 12.336 -10.875 1 82.56 100 PHE A O 1
ATOM 835 N N . ASP A 1 101 ? -8.711 14.312 -11.961 1 84.19 101 ASP A N 1
ATOM 836 C CA . ASP A 1 101 ? -9.992 14.039 -12.609 1 84.19 101 ASP A CA 1
ATOM 837 C C . ASP A 1 101 ? -9.914 12.773 -13.461 1 84.19 101 ASP A C 1
ATOM 839 O O . ASP A 1 101 ? -10.82 11.938 -13.406 1 84.19 101 ASP A O 1
ATOM 843 N N . ASN A 1 102 ? -8.875 12.656 -14.219 1 85.5 102 ASN A N 1
ATOM 844 C CA . ASN A 1 102 ? -8.711 11.477 -15.062 1 85.5 102 ASN A CA 1
ATOM 845 C C . ASN A 1 102 ? -8.516 10.219 -14.227 1 85.5 102 ASN A C 1
ATOM 847 O O . ASN A 1 102 ? -9.07 9.164 -14.539 1 85.5 102 ASN A O 1
ATOM 851 N N . PHE A 1 103 ? -7.801 10.352 -13.258 1 83.62 103 PHE A N 1
ATOM 852 C CA . PHE A 1 103 ? -7.574 9.219 -12.375 1 83.62 103 PHE A CA 1
ATOM 853 C C . PHE A 1 103 ? -8.875 8.773 -11.711 1 83.62 103 PHE A C 1
ATOM 855 O O . PHE A 1 103 ? -9.203 7.586 -11.727 1 83.62 103 PHE A O 1
ATOM 862 N N . TYR A 1 104 ? -9.547 9.781 -11.227 1 85.06 104 TYR A N 1
ATOM 863 C CA . TYR A 1 104 ? -10.797 9.484 -10.531 1 85.06 104 TYR A CA 1
ATOM 864 C C . TYR A 1 104 ? -11.781 8.781 -11.461 1 85.06 104 TYR A C 1
ATOM 866 O O . TYR A 1 104 ? -12.406 7.789 -11.078 1 85.06 104 TYR A O 1
ATOM 874 N N . LYS A 1 105 ? -11.812 9.18 -12.633 1 85.69 105 LYS A N 1
ATOM 875 C CA . LYS A 1 105 ? -12.688 8.555 -13.625 1 85.69 105 LYS A CA 1
ATOM 876 C C . LYS A 1 105 ? -12.273 7.113 -13.898 1 85.69 105 LYS A C 1
ATOM 878 O O . LYS A 1 105 ? -13.125 6.254 -14.141 1 85.69 105 LYS A O 1
ATOM 883 N N . SER A 1 106 ? -11.055 6.883 -13.836 1 81.75 106 SER A N 1
ATOM 884 C CA . SER A 1 106 ? -10.531 5.551 -14.133 1 81.75 106 SER A CA 1
ATOM 885 C C . SER A 1 106 ? -10.914 4.555 -13.039 1 81.75 106 SER A C 1
ATOM 887 O O . SER A 1 106 ? -10.867 3.342 -13.258 1 81.75 106 SER A O 1
ATOM 889 N N . LEU A 1 107 ? -11.273 5.062 -11.898 1 81.12 107 LEU A N 1
ATOM 890 C CA . LEU A 1 107 ? -11.68 4.18 -10.812 1 81.12 107 LEU A CA 1
ATOM 891 C C . LEU A 1 107 ? -12.977 3.459 -11.164 1 81.12 107 LEU A C 1
ATOM 893 O O . LEU A 1 107 ? -13.305 2.432 -10.562 1 81.12 107 LEU A O 1
ATOM 897 N N . PHE A 1 108 ? -13.758 3.955 -12.125 1 78.5 108 PHE A N 1
ATOM 898 C CA . PHE A 1 108 ? -15.086 3.416 -12.414 1 78.5 108 PHE A CA 1
ATOM 899 C C . PHE A 1 108 ? -15.062 2.598 -13.703 1 78.5 108 PHE A C 1
ATOM 901 O O . PHE A 1 108 ? -16.109 2.191 -14.203 1 78.5 108 PHE A O 1
ATOM 908 N N . LYS A 1 109 ? -13.867 2.465 -14.18 1 69.25 109 LYS A N 1
ATOM 909 C CA . LYS A 1 109 ? -13.789 1.71 -15.43 1 69.25 109 LYS A CA 1
ATOM 910 C C . LYS A 1 109 ? -13.375 0.265 -15.172 1 69.25 109 LYS A C 1
ATOM 912 O O . LYS A 1 109 ? -12.648 -0.016 -14.211 1 69.25 109 LYS A O 1
ATOM 917 N N . MET B 1 1 ? 3.586 19.844 6.23 1 33.59 1 MET B N 1
ATOM 918 C CA . MET B 1 1 ? 3.094 20.438 4.992 1 33.59 1 MET B CA 1
ATOM 919 C C . MET B 1 1 ? 4.219 20.578 3.971 1 33.59 1 MET B C 1
ATOM 921 O O . MET B 1 1 ? 5.145 21.359 4.164 1 33.59 1 MET B O 1
ATOM 925 N N . ILE B 1 2 ? 4.555 19.453 3.305 1 42.38 2 ILE B N 1
ATOM 926 C CA . ILE B 1 2 ? 5.77 19.672 2.531 1 42.38 2 ILE B CA 1
ATOM 927 C C . ILE B 1 2 ? 5.48 20.625 1.376 1 42.38 2 ILE B C 1
ATOM 929 O O . ILE B 1 2 ? 4.609 20.359 0.545 1 42.38 2 ILE B O 1
ATOM 933 N N . LYS B 1 3 ? 5.527 22 1.549 1 49.19 3 LYS B N 1
ATOM 934 C CA . LYS B 1 3 ? 5.457 23.031 0.518 1 49.19 3 LYS B CA 1
ATOM 935 C C . LYS B 1 3 ? 6.578 22.875 -0.505 1 49.19 3 LYS B C 1
ATOM 937 O O . LYS B 1 3 ? 7.754 22.844 -0.145 1 49.19 3 LYS B O 1
ATOM 942 N N . PHE B 1 4 ? 6.188 22.25 -1.748 1 49.59 4 PHE B N 1
ATOM 943 C CA . PHE B 1 4 ? 7.258 22.172 -2.734 1 49.59 4 PHE B CA 1
ATOM 944 C C . PHE B 1 4 ? 7.27 23.406 -3.627 1 49.59 4 PHE B C 1
ATOM 946 O O . PHE B 1 4 ? 6.387 23.562 -4.473 1 49.59 4 PHE B O 1
ATOM 953 N N . GLU B 1 5 ? 7.68 24.484 -3.164 1 56.97 5 GLU B N 1
ATOM 954 C CA . GLU B 1 5 ? 7.641 25.688 -3.973 1 56.97 5 GLU B CA 1
ATOM 955 C C . GLU B 1 5 ? 8.555 25.578 -5.188 1 56.97 5 GLU B C 1
ATOM 957 O O . GLU B 1 5 ? 8.203 26.016 -6.285 1 56.97 5 GLU B O 1
ATOM 962 N N . GLY B 1 6 ? 9.781 25.531 -5.039 1 59.72 6 GLY B N 1
ATOM 963 C CA . GLY B 1 6 ? 10.773 25.672 -6.094 1 59.72 6 GLY B CA 1
ATOM 964 C C . GLY B 1 6 ? 11.031 24.391 -6.852 1 59.72 6 GLY B C 1
ATOM 965 O O . GLY B 1 6 ? 10.578 23.312 -6.434 1 59.72 6 GLY B O 1
ATOM 966 N N . LYS B 1 7 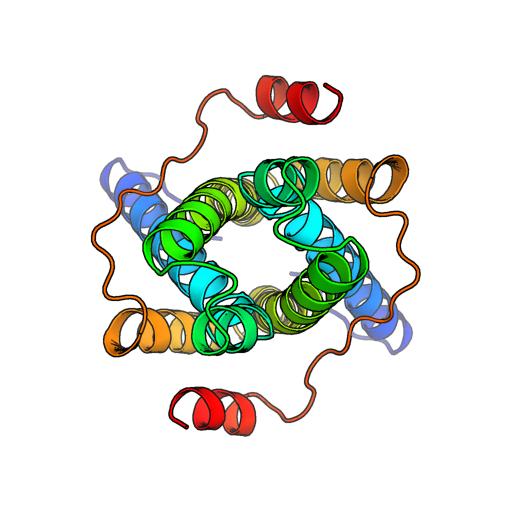? 11.461 24.406 -8.211 1 65.81 7 LYS B N 1
ATOM 967 C CA . LYS B 1 7 ? 11.812 23.266 -9.031 1 65.81 7 LYS B CA 1
ATOM 968 C C . LYS B 1 7 ? 12.539 22.203 -8.211 1 65.81 7 LYS B C 1
ATOM 970 O O . LYS B 1 7 ? 12.273 21 -8.367 1 65.81 7 LYS B O 1
ATOM 975 N N . GLU B 1 8 ? 13.422 22.641 -7.445 1 65.44 8 GLU B N 1
ATOM 976 C CA . GLU B 1 8 ? 14.18 21.734 -6.594 1 65.44 8 GLU B CA 1
ATOM 977 C C . GLU B 1 8 ? 13.289 21.094 -5.535 1 65.44 8 GLU B C 1
ATOM 979 O O . GLU B 1 8 ? 13.398 19.891 -5.262 1 65.44 8 GLU B O 1
ATOM 984 N N . GLU B 1 9 ? 12.406 21.828 -5.105 1 68.5 9 GLU B N 1
ATOM 985 C CA . GLU B 1 9 ? 11.508 21.328 -4.07 1 68.5 9 GLU B CA 1
ATOM 986 C C . GLU B 1 9 ? 10.547 20.281 -4.629 1 68.5 9 GLU B C 1
ATOM 988 O O . GLU B 1 9 ? 10.25 19.281 -3.963 1 68.5 9 GLU B O 1
ATOM 993 N N . LYS B 1 10 ? 10.211 20.594 -5.824 1 74.19 10 LYS B N 1
ATOM 994 C CA . LYS B 1 10 ? 9.32 19.641 -6.473 1 74.19 10 LYS B CA 1
ATOM 995 C C . LYS B 1 10 ? 10.031 18.312 -6.742 1 74.19 10 LYS B C 1
ATOM 997 O O . LYS B 1 10 ? 9.438 17.234 -6.59 1 74.19 10 LYS B O 1
ATOM 1002 N N . ARG B 1 11 ? 11.289 18.438 -7.082 1 75.56 11 ARG B N 1
ATOM 1003 C CA . ARG B 1 11 ? 12.086 17.234 -7.324 1 75.56 11 ARG B CA 1
ATOM 1004 C C . ARG B 1 11 ? 12.297 16.453 -6.035 1 75.56 11 ARG B C 1
ATOM 1006 O O . ARG B 1 11 ? 12.195 15.227 -6.023 1 75.56 11 ARG B O 1
ATOM 1013 N N . GLU B 1 12 ? 12.555 17.094 -5.062 1 78.69 12 GLU B N 1
ATOM 1014 C CA . GLU B 1 12 ? 12.773 16.453 -3.771 1 78.69 12 GLU B CA 1
ATOM 1015 C C . GLU B 1 12 ? 11.5 15.789 -3.262 1 78.69 12 GLU B C 1
ATOM 1017 O O . GLU B 1 12 ? 11.547 14.688 -2.705 1 78.69 12 GLU B O 1
ATOM 1022 N N . ALA B 1 13 ? 10.43 16.453 -3.557 1 82.06 13 ALA B N 1
ATOM 1023 C CA . ALA B 1 13 ? 9.148 15.891 -3.146 1 82.06 13 ALA B CA 1
ATOM 1024 C C . ALA B 1 13 ? 8.828 14.617 -3.924 1 82.06 13 ALA B C 1
ATOM 1026 O O . ALA B 1 13 ? 8.359 13.633 -3.35 1 82.06 13 ALA B O 1
ATOM 1027 N N . LYS B 1 14 ? 9.125 14.773 -5.215 1 85.94 14 LYS B N 1
ATOM 1028 C CA . LYS B 1 14 ? 8.891 13.602 -6.059 1 85.94 14 LYS B CA 1
ATOM 1029 C C . LYS B 1 14 ? 9.75 12.422 -5.625 1 85.94 14 LYS B C 1
ATOM 1031 O O . LYS B 1 14 ? 9.273 11.289 -5.562 1 85.94 14 LYS B O 1
ATOM 1036 N N . GLU B 1 15 ? 11 12.656 -5.355 1 87.62 15 GLU B N 1
ATOM 1037 C CA . GLU B 1 15 ? 11.906 11.609 -4.891 1 87.62 15 GLU B CA 1
ATOM 1038 C C . GLU B 1 15 ? 11.453 11.039 -3.553 1 87.62 15 GLU B C 1
ATOM 1040 O O . GLU B 1 15 ? 11.539 9.828 -3.324 1 87.62 15 GLU B O 1
ATOM 1045 N N . TYR B 1 16 ? 10.984 11.883 -2.736 1 88.06 16 TYR B N 1
ATOM 1046 C CA . TYR B 1 16 ? 10.492 11.43 -1.439 1 88.06 16 TYR B CA 1
ATOM 1047 C C . TYR B 1 16 ? 9.281 10.523 -1.604 1 88.06 16 TYR B C 1
ATOM 1049 O O . TYR B 1 16 ? 9.203 9.461 -0.983 1 88.06 16 TYR B O 1
ATOM 1057 N N . ILE B 1 17 ? 8.414 10.867 -2.469 1 91.12 17 ILE B N 1
ATOM 1058 C CA . ILE B 1 17 ? 7.203 10.094 -2.715 1 91.12 17 ILE B CA 1
ATOM 1059 C C . ILE B 1 17 ? 7.57 8.727 -3.297 1 91.12 17 ILE B C 1
ATOM 1061 O O . ILE B 1 17 ? 7 7.707 -2.908 1 91.12 17 ILE B O 1
ATOM 1065 N N . GLN B 1 18 ? 8.539 8.781 -4.207 1 92.25 18 GLN B N 1
ATOM 1066 C CA . GLN B 1 18 ? 9 7.523 -4.781 1 92.25 18 GLN B CA 1
ATOM 1067 C C . GLN B 1 18 ? 9.578 6.609 -3.701 1 92.25 18 GLN B C 1
ATOM 1069 O O . GLN B 1 18 ? 9.273 5.414 -3.666 1 92.25 18 GLN B O 1
ATOM 1074 N N . ASN B 1 19 ? 10.328 7.148 -2.855 1 91.38 19 ASN B N 1
ATOM 1075 C CA . ASN B 1 19 ? 10.953 6.363 -1.799 1 91.38 19 ASN B CA 1
ATOM 1076 C C . ASN B 1 19 ? 9.922 5.781 -0.839 1 91.38 19 ASN B C 1
ATOM 1078 O O . ASN B 1 19 ? 10.023 4.621 -0.442 1 91.38 19 ASN B O 1
ATOM 1082 N N . ILE B 1 20 ? 8.914 6.523 -0.453 1 93.31 20 ILE B N 1
ATOM 1083 C CA . ILE B 1 20 ? 7.91 6.031 0.482 1 93.31 20 ILE B CA 1
ATOM 1084 C C . ILE B 1 20 ? 7.055 4.965 -0.196 1 93.31 20 ILE B C 1
ATOM 1086 O O . ILE B 1 20 ? 6.684 3.967 0.429 1 93.31 20 ILE B O 1
ATOM 1090 N N . ALA B 1 21 ? 6.758 5.211 -1.463 1 94.38 21 ALA B N 1
ATOM 1091 C CA . ALA B 1 21 ? 5.973 4.223 -2.195 1 94.38 21 ALA B CA 1
ATOM 1092 C C . ALA B 1 21 ? 6.703 2.887 -2.277 1 94.38 21 ALA B C 1
ATOM 1094 O O . ALA B 1 21 ? 6.117 1.832 -2.018 1 94.38 21 ALA B O 1
ATOM 1095 N N . LYS B 1 22 ? 8.008 2.926 -2.605 1 94.94 22 LYS B N 1
ATOM 1096 C CA . LYS B 1 22 ? 8.812 1.708 -2.693 1 94.94 22 LYS B CA 1
ATOM 1097 C C . LYS B 1 22 ? 8.898 1.013 -1.337 1 94.94 22 LYS B C 1
ATOM 1099 O O . LYS B 1 22 ? 8.688 -0.198 -1.239 1 94.94 22 LYS B O 1
ATOM 1104 N N . ALA B 1 23 ? 9.203 1.767 -0.349 1 93.5 23 ALA B N 1
ATOM 1105 C CA . ALA B 1 23 ? 9.312 1.222 1.002 1 93.5 23 ALA B CA 1
ATOM 1106 C C . ALA B 1 23 ? 7.996 0.599 1.449 1 93.5 23 ALA B C 1
ATOM 1108 O O . ALA B 1 23 ? 7.98 -0.492 2.023 1 93.5 23 ALA B O 1
ATOM 1109 N N . SER B 1 24 ? 6.918 1.25 1.188 1 94.69 24 SER B N 1
ATOM 1110 C CA . SER B 1 24 ? 5.598 0.767 1.577 1 94.69 24 SER B CA 1
ATOM 1111 C C . SER B 1 24 ? 5.246 -0.528 0.852 1 94.69 24 SER B C 1
ATOM 1113 O O . SER B 1 24 ? 4.723 -1.464 1.46 1 94.69 24 SER B O 1
ATOM 1115 N N . ALA B 1 25 ? 5.488 -0.534 -0.431 1 95.12 25 ALA B N 1
ATOM 1116 C CA . ALA B 1 25 ? 5.203 -1.733 -1.215 1 95.12 25 ALA B CA 1
ATOM 1117 C C . ALA B 1 25 ? 6 -2.928 -0.7 1 95.12 25 ALA B C 1
ATOM 1119 O O . ALA B 1 25 ? 5.441 -4.008 -0.485 1 95.12 25 ALA B O 1
ATOM 1120 N N . TYR B 1 26 ? 7.277 -2.76 -0.468 1 93.38 26 TYR B N 1
ATOM 1121 C CA . TYR B 1 26 ? 8.102 -3.842 0.056 1 93.38 26 TYR B CA 1
ATOM 1122 C C . TYR B 1 26 ? 7.586 -4.312 1.412 1 93.38 26 TYR B C 1
ATOM 1124 O O . TYR B 1 26 ? 7.383 -5.508 1.626 1 93.38 26 TYR B O 1
ATOM 1132 N N . PHE B 1 27 ? 7.348 -3.414 2.227 1 92.31 27 PHE B N 1
ATOM 1133 C CA . PHE B 1 27 ? 6.961 -3.676 3.609 1 92.31 27 PHE B CA 1
ATOM 1134 C C . PHE B 1 27 ? 5.629 -4.418 3.668 1 92.31 27 PHE B C 1
ATOM 1136 O O . PHE B 1 27 ? 5.445 -5.305 4.5 1 92.31 27 PHE B O 1
ATOM 1143 N N . SER B 1 28 ? 4.742 -4.09 2.812 1 94.81 28 SER B N 1
ATOM 1144 C CA . SER B 1 28 ? 3.381 -4.602 2.912 1 94.81 28 SER B CA 1
ATOM 1145 C C . SER B 1 28 ? 3.176 -5.809 2.004 1 94.81 28 SER B C 1
ATOM 1147 O O . SER B 1 28 ? 2.076 -6.363 1.938 1 94.81 28 SER B O 1
ATOM 1149 N N . PHE B 1 29 ? 4.145 -6.242 1.316 1 95.25 29 PHE B N 1
ATOM 1150 C CA . PHE B 1 29 ? 3.896 -7.238 0.284 1 95.25 29 PHE B CA 1
ATOM 1151 C C . PHE B 1 29 ? 4.953 -8.336 0.326 1 95.25 29 PHE B C 1
ATOM 1153 O O . PHE B 1 29 ? 4.621 -9.523 0.396 1 95.25 29 PHE B O 1
ATOM 1160 N N . ARG B 1 30 ? 6.23 -8.07 0.456 1 90.06 30 ARG B N 1
ATOM 1161 C CA . ARG B 1 30 ? 7.316 -8.969 0.072 1 90.06 30 ARG B CA 1
ATOM 1162 C C . ARG B 1 30 ? 7.551 -10.031 1.141 1 90.06 30 ARG B C 1
ATOM 1164 O O . ARG B 1 30 ? 7.926 -11.156 0.826 1 90.06 30 ARG B O 1
ATOM 1171 N N . ASN B 1 31 ? 7.301 -9.711 2.342 1 87.5 31 ASN B N 1
ATOM 1172 C CA . ASN B 1 31 ? 7.59 -10.664 3.408 1 87.5 31 ASN B CA 1
ATOM 1173 C C . ASN B 1 31 ? 6.316 -11.336 3.916 1 87.5 31 ASN B C 1
ATOM 1175 O O . ASN B 1 31 ? 6.332 -12 4.953 1 87.5 31 ASN B O 1
ATOM 1179 N N . GLY B 1 32 ? 5.266 -11.219 3.215 1 91.25 32 GLY B N 1
ATOM 1180 C CA . GLY B 1 32 ? 3.984 -11.789 3.602 1 91.25 32 GLY B CA 1
ATOM 1181 C C . GLY B 1 32 ? 3.658 -13.078 2.875 1 91.25 32 GLY B C 1
ATOM 1182 O O . GLY B 1 32 ? 4.559 -13.836 2.506 1 91.25 32 GLY B O 1
ATOM 1183 N N . PRO B 1 33 ? 2.355 -13.328 2.732 1 94.81 33 PRO B N 1
ATOM 1184 C CA . PRO B 1 33 ? 1.879 -14.555 2.102 1 94.81 33 PRO B CA 1
ATOM 1185 C C . PRO B 1 33 ? 2.482 -14.781 0.718 1 94.81 33 PRO B C 1
ATOM 1187 O O . PRO B 1 33 ? 2.668 -15.93 0.301 1 94.81 33 PRO B O 1
ATOM 1190 N N . ILE B 1 34 ? 2.85 -13.742 0.038 1 94.62 34 ILE B N 1
ATOM 1191 C CA . ILE B 1 34 ? 3.393 -13.852 -1.311 1 94.62 34 ILE B CA 1
ATOM 1192 C C . ILE B 1 34 ? 4.734 -14.578 -1.266 1 94.62 34 ILE B C 1
ATOM 1194 O O . ILE B 1 34 ? 5.09 -15.305 -2.199 1 94.62 34 ILE B O 1
ATOM 1198 N N . LYS B 1 35 ? 5.496 -14.383 -0.21 1 93.19 35 LYS B N 1
ATOM 1199 C CA . LYS B 1 35 ? 6.781 -15.055 -0.054 1 93.19 35 LYS B CA 1
ATOM 1200 C C . LYS B 1 35 ? 6.605 -16.562 0.021 1 93.19 35 LYS B C 1
ATOM 1202 O O . LYS B 1 35 ? 7.367 -17.312 -0.595 1 93.19 35 LYS B O 1
ATOM 1207 N N . LYS B 1 36 ? 5.609 -16.953 0.752 1 93.06 36 LYS B N 1
ATOM 1208 C CA . LYS B 1 36 ? 5.312 -18.391 0.856 1 93.06 36 LYS B CA 1
ATOM 1209 C C . LYS B 1 36 ? 4.949 -18.969 -0.504 1 93.06 36 LYS B C 1
ATOM 1211 O O . LYS B 1 36 ? 5.363 -20.078 -0.838 1 93.06 36 LYS B O 1
ATOM 1216 N N . MET B 1 37 ? 4.25 -18.25 -1.254 1 93.31 37 MET B N 1
ATOM 1217 C CA . MET B 1 37 ? 3.873 -18.719 -2.586 1 93.31 37 MET B CA 1
ATOM 1218 C C . MET B 1 37 ? 5.098 -18.844 -3.484 1 93.31 37 MET B C 1
ATOM 1220 O O . MET B 1 37 ? 5.188 -19.781 -4.289 1 93.31 37 MET B O 1
ATOM 1224 N N . TYR B 1 38 ? 5.934 -17.938 -3.332 1 93.62 38 TYR B N 1
ATOM 1225 C CA . TYR B 1 38 ? 7.191 -17.984 -4.07 1 93.62 38 TYR B CA 1
ATOM 1226 C C . TYR B 1 38 ? 8.016 -19.203 -3.678 1 93.62 38 TYR B C 1
ATOM 1228 O O . TYR B 1 38 ? 8.492 -19.938 -4.543 1 93.62 38 TYR B O 1
ATOM 1236 N N . GLU B 1 39 ? 8.117 -19.453 -2.443 1 94.75 39 GLU B N 1
ATOM 1237 C CA . GLU B 1 39 ? 8.883 -20.578 -1.925 1 94.75 39 GLU B CA 1
ATOM 1238 C C . GLU B 1 39 ? 8.266 -21.906 -2.371 1 94.75 39 GLU B C 1
ATOM 1240 O O . GLU B 1 39 ? 8.984 -22.891 -2.578 1 94.75 39 GLU B O 1
ATOM 1245 N N . GLU B 1 40 ? 6.973 -21.938 -2.662 1 93.25 40 GLU B N 1
ATOM 1246 C CA . GLU B 1 40 ? 6.258 -23.141 -3.098 1 93.25 40 GLU B CA 1
ATOM 1247 C C . GLU B 1 40 ? 6.297 -23.281 -4.617 1 93.25 40 GLU B C 1
ATOM 1249 O O . GLU B 1 40 ? 5.805 -24.266 -5.164 1 93.25 40 GLU B O 1
ATOM 1254 N N . GLY B 1 41 ? 6.82 -22.297 -5.266 1 91.44 41 GLY B N 1
ATOM 1255 C CA . GLY B 1 41 ? 6.977 -22.359 -6.711 1 91.44 41 GLY B CA 1
ATOM 1256 C C . GLY B 1 41 ? 5.719 -21.984 -7.465 1 91.44 41 GLY B C 1
ATOM 1257 O O . GLY B 1 41 ? 5.625 -22.203 -8.672 1 91.44 41 GLY B O 1
ATOM 1258 N N . LYS B 1 42 ? 4.793 -21.375 -6.746 1 89.56 42 LYS B N 1
ATOM 1259 C CA . LYS B 1 42 ? 3.533 -20.984 -7.371 1 89.56 42 LYS B CA 1
ATOM 1260 C C . LYS B 1 42 ? 3.697 -19.734 -8.211 1 89.56 42 LYS B C 1
ATOM 1262 O O . LYS B 1 42 ? 2.977 -19.531 -9.188 1 89.56 42 LYS B O 1
ATOM 1267 N N . ILE B 1 43 ? 4.625 -18.906 -7.777 1 92.62 43 ILE B N 1
ATOM 1268 C CA . ILE B 1 43 ? 4.926 -17.672 -8.516 1 92.62 43 ILE B CA 1
ATOM 1269 C C . ILE B 1 43 ? 6.434 -17.516 -8.664 1 92.62 43 ILE B C 1
ATOM 1271 O O . ILE B 1 43 ? 7.207 -18.047 -7.863 1 92.62 43 ILE B O 1
ATOM 1275 N N . THR B 1 44 ? 6.801 -16.781 -9.703 1 93.56 44 THR B N 1
ATOM 1276 C CA . THR B 1 44 ? 8.219 -16.547 -9.945 1 93.56 44 THR B CA 1
ATOM 1277 C C . THR B 1 44 ? 8.656 -15.203 -9.352 1 93.56 44 THR B C 1
ATOM 1279 O O . THR B 1 44 ? 7.82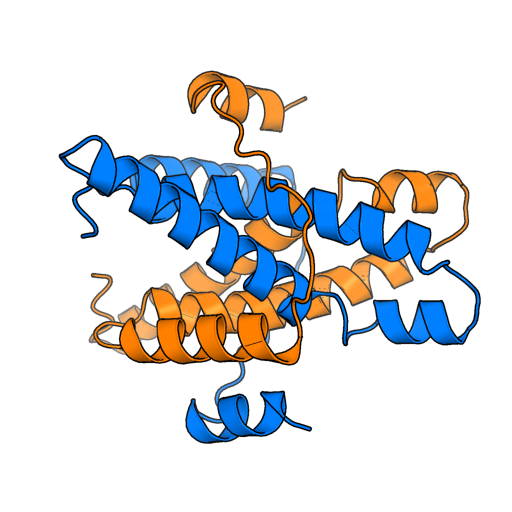 -14.383 -8.977 1 93.56 44 THR B O 1
ATOM 1282 N N . ASP B 1 45 ? 9.953 -15.047 -9.25 1 92.62 45 ASP B N 1
ATOM 1283 C CA . ASP B 1 45 ? 10.492 -13.766 -8.812 1 92.62 45 ASP B CA 1
ATOM 1284 C C . ASP B 1 45 ? 10.062 -12.641 -9.75 1 92.62 45 ASP B C 1
ATOM 1286 O O . ASP B 1 45 ? 9.789 -11.523 -9.305 1 92.62 45 ASP B O 1
ATOM 1290 N N . GLU B 1 46 ? 10.016 -12.961 -11.039 1 92.44 46 GLU B N 1
ATOM 1291 C CA . GLU B 1 46 ? 9.578 -11.984 -12.031 1 92.44 46 GLU B CA 1
ATOM 1292 C C . GLU B 1 46 ? 8.125 -11.57 -11.797 1 92.44 46 GLU B C 1
ATOM 1294 O O . GLU B 1 46 ? 7.781 -10.391 -11.922 1 92.44 46 GLU B O 1
ATOM 1299 N N . ASP B 1 47 ? 7.242 -12.523 -11.414 1 93.12 47 ASP B N 1
ATOM 1300 C CA . ASP B 1 47 ? 5.852 -12.227 -11.078 1 93.12 47 ASP B CA 1
ATOM 1301 C C . ASP B 1 47 ? 5.766 -11.273 -9.891 1 93.12 47 ASP B C 1
ATOM 1303 O O . ASP B 1 47 ? 5.012 -10.297 -9.922 1 93.12 47 ASP B O 1
ATOM 1307 N N . MET B 1 48 ? 6.578 -11.516 -8.914 1 92.12 48 MET B N 1
ATOM 1308 C CA . MET B 1 48 ? 6.57 -10.703 -7.699 1 92.12 48 MET B CA 1
ATOM 1309 C C . MET B 1 48 ? 7.027 -9.281 -8 1 92.12 48 MET B C 1
ATOM 1311 O O . MET B 1 48 ? 6.457 -8.32 -7.48 1 92.12 48 MET B O 1
ATOM 1315 N N . LYS B 1 49 ? 7.988 -9.203 -8.859 1 91.5 49 LYS B N 1
ATOM 1316 C CA . LYS B 1 49 ? 8.5 -7.887 -9.234 1 91.5 49 LYS B CA 1
ATOM 1317 C C . LYS B 1 49 ? 7.445 -7.078 -9.977 1 91.5 49 LYS B C 1
ATOM 1319 O O . LYS B 1 49 ? 7.273 -5.883 -9.719 1 91.5 49 LYS B O 1
ATOM 1324 N N . LYS B 1 50 ? 6.758 -7.715 -10.797 1 93.31 50 LYS B N 1
ATOM 1325 C CA . LYS B 1 50 ? 5.711 -7.035 -11.562 1 93.31 50 LYS B CA 1
ATOM 1326 C C . LYS B 1 50 ? 4.594 -6.543 -10.641 1 93.31 50 LYS B C 1
ATOM 1328 O O . LYS B 1 50 ? 4.098 -5.426 -10.805 1 93.31 50 LYS B O 1
ATOM 1333 N N . ILE B 1 51 ? 4.219 -7.391 -9.727 1 95.31 51 ILE B N 1
ATOM 1334 C CA . ILE B 1 51 ? 3.178 -7.012 -8.773 1 95.31 51 ILE B CA 1
ATOM 1335 C C . ILE B 1 51 ? 3.656 -5.836 -7.93 1 95.31 51 ILE B C 1
ATOM 1337 O O . ILE B 1 51 ? 2.928 -4.855 -7.746 1 95.31 51 ILE B O 1
ATOM 1341 N N . GLN B 1 52 ? 4.848 -5.918 -7.484 1 94.25 52 GLN B N 1
ATOM 1342 C CA . GLN B 1 52 ? 5.41 -4.871 -6.637 1 94.25 52 GLN B CA 1
ATOM 1343 C C . GLN B 1 52 ? 5.516 -3.549 -7.391 1 94.25 52 GLN B C 1
ATOM 1345 O O . GLN B 1 52 ? 5.227 -2.488 -6.836 1 94.25 52 GLN B O 1
ATOM 1350 N N . GLU B 1 53 ? 5.93 -3.578 -8.641 1 93.75 53 GLU B N 1
ATOM 1351 C CA . GLU B 1 53 ? 6.027 -2.367 -9.445 1 93.75 53 GLU B CA 1
ATOM 1352 C C . GLU B 1 53 ? 4.664 -1.7 -9.609 1 93.75 53 GLU B C 1
ATOM 1354 O O . GLU B 1 53 ? 4.547 -0.478 -9.508 1 93.75 53 GLU B O 1
ATOM 1359 N N . TYR B 1 54 ? 3.723 -2.492 -9.906 1 94.56 54 TYR B N 1
ATOM 1360 C CA . TYR B 1 54 ? 2.361 -1.979 -10 1 94.56 54 TYR B CA 1
ATOM 1361 C C . TYR B 1 54 ? 1.94 -1.306 -8.703 1 94.56 54 TYR B C 1
ATOM 1363 O O . TYR B 1 54 ? 1.387 -0.203 -8.719 1 94.56 54 TYR B O 1
ATOM 1371 N N . MET B 1 55 ? 2.207 -1.942 -7.57 1 96.06 55 MET B N 1
ATOM 1372 C CA . MET B 1 55 ? 1.87 -1.415 -6.25 1 96.06 55 MET B CA 1
ATOM 1373 C C . MET B 1 55 ? 2.574 -0.086 -6 1 96.06 55 MET B C 1
ATOM 1375 O O . MET B 1 55 ? 1.961 0.865 -5.512 1 96.06 55 MET B O 1
ATOM 1379 N N . GLN B 1 56 ? 3.85 -0.046 -6.367 1 95.31 56 GLN B N 1
ATOM 1380 C CA . GLN B 1 56 ? 4.641 1.163 -6.156 1 95.31 56 GLN B CA 1
ATOM 1381 C C . GLN B 1 56 ? 4.043 2.348 -6.914 1 95.31 56 GLN B C 1
ATOM 1383 O O . GLN B 1 56 ? 3.893 3.436 -6.352 1 95.31 56 GLN B O 1
ATOM 1388 N N . ASP B 1 57 ? 3.68 2.123 -8.117 1 94.19 57 ASP B N 1
ATOM 1389 C CA . ASP B 1 57 ? 3.113 3.186 -8.938 1 94.19 57 ASP B CA 1
ATOM 1390 C C . ASP B 1 57 ? 1.81 3.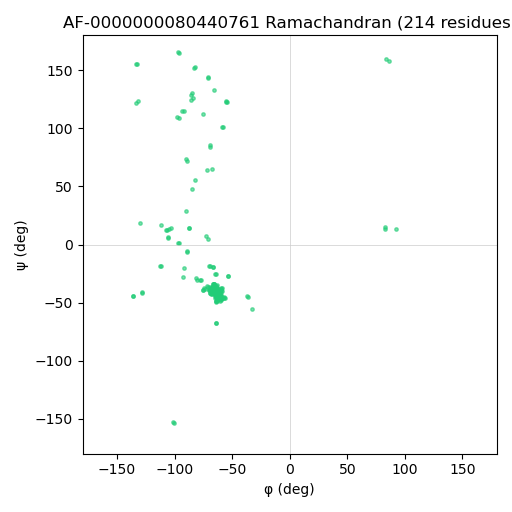711 -8.344 1 94.19 57 ASP B C 1
ATOM 1392 O O . ASP B 1 57 ? 1.591 4.922 -8.289 1 94.19 57 ASP B O 1
ATOM 1396 N N . HIS B 1 58 ? 1.004 2.885 -7.961 1 93.62 58 HIS B N 1
ATOM 1397 C CA . HIS B 1 58 ? -0.323 3.264 -7.492 1 93.62 58 HIS B CA 1
ATOM 1398 C C . HIS B 1 58 ? -0.259 3.873 -6.094 1 93.62 58 HIS B C 1
ATOM 1400 O O . HIS B 1 58 ? -0.969 4.836 -5.797 1 93.62 58 HIS B O 1
ATOM 1406 N N . LEU B 1 59 ? 0.599 3.332 -5.188 1 94.88 59 LEU B N 1
ATOM 1407 C CA . LEU B 1 59 ? 0.792 3.928 -3.869 1 94.88 59 LEU B CA 1
ATOM 1408 C C . LEU B 1 59 ? 1.405 5.316 -3.984 1 94.88 59 LEU B C 1
ATOM 1410 O O . LEU B 1 59 ? 1.072 6.215 -3.207 1 94.88 59 LEU B O 1
ATOM 1414 N N . ALA B 1 60 ? 2.303 5.461 -4.977 1 93.12 60 ALA B N 1
ATOM 1415 C CA . ALA B 1 60 ? 2.906 6.773 -5.191 1 93.12 60 ALA B CA 1
ATOM 1416 C C . ALA B 1 60 ? 1.842 7.824 -5.496 1 93.12 60 ALA B C 1
ATOM 1418 O O . ALA B 1 60 ? 1.907 8.945 -4.992 1 93.12 60 ALA B O 1
ATOM 1419 N N . TYR B 1 61 ? 0.92 7.469 -6.25 1 91.44 61 TYR B N 1
ATOM 1420 C CA . TYR B 1 61 ? -0.164 8.398 -6.551 1 91.44 61 TYR 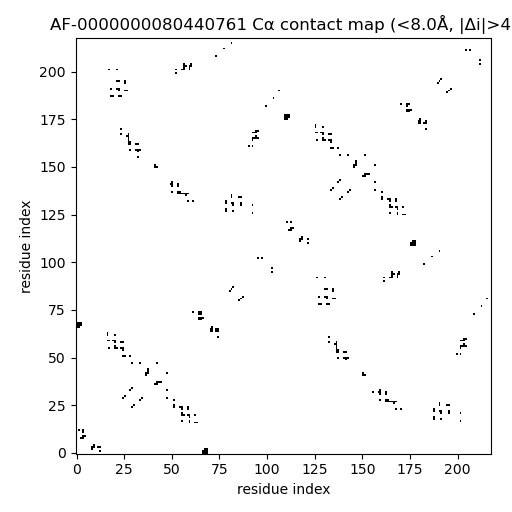B CA 1
ATOM 1421 C C . TYR B 1 61 ? -0.935 8.766 -5.289 1 91.44 61 TYR B C 1
ATOM 1423 O O . TYR B 1 61 ? -1.21 9.938 -5.043 1 91.44 61 TYR B O 1
ATOM 1431 N N . LEU B 1 62 ? -1.303 7.789 -4.469 1 91.12 62 LEU B N 1
ATOM 1432 C CA . LEU B 1 62 ? -2.057 8.039 -3.244 1 91.12 62 LEU B CA 1
ATOM 1433 C C . LEU B 1 62 ? -1.276 8.945 -2.301 1 91.12 62 LEU B C 1
ATOM 1435 O O . LEU B 1 62 ? -1.846 9.859 -1.697 1 91.12 62 LEU B O 1
ATOM 1439 N N . TYR B 1 63 ? 0.001 8.711 -2.225 1 89.62 63 TYR B N 1
ATOM 1440 C CA . TYR B 1 63 ? 0.837 9.547 -1.366 1 89.62 63 TYR B CA 1
ATOM 1441 C C . TYR B 1 63 ? 0.939 10.961 -1.913 1 89.62 63 TYR B C 1
ATOM 1443 O O . TYR B 1 63 ? 0.987 11.93 -1.146 1 89.62 63 TYR B O 1
ATOM 1451 N N . THR B 1 64 ? 1.021 11.055 -3.207 1 88.25 64 THR B N 1
ATOM 1452 C CA . THR B 1 64 ? 1.036 12.383 -3.82 1 88.25 64 THR B CA 1
ATOM 1453 C C . THR B 1 64 ? -0.207 13.172 -3.426 1 88.25 64 THR B C 1
ATOM 1455 O O . THR B 1 64 ? -0.106 14.328 -3.01 1 88.25 64 THR B O 1
ATOM 1458 N N . VAL B 1 65 ? -1.324 12.547 -3.486 1 86.06 65 VAL B N 1
ATOM 1459 C CA . VAL B 1 65 ? -2.586 13.203 -3.16 1 86.06 65 VAL B CA 1
ATOM 1460 C C . VAL B 1 65 ? -2.645 13.492 -1.661 1 86.06 65 VAL B C 1
ATOM 1462 O O . VAL B 1 65 ? -3.08 14.562 -1.246 1 86.06 65 VAL B O 1
ATOM 1465 N N . LEU B 1 66 ? -2.176 12.602 -0.856 1 83.88 66 LEU B N 1
ATOM 1466 C CA . LEU B 1 66 ? -2.244 12.703 0.598 1 83.88 66 LEU B CA 1
ATOM 1467 C C . LEU B 1 66 ? -1.335 13.82 1.106 1 83.88 66 LEU B C 1
ATOM 1469 O O . LEU B 1 66 ? -1.696 14.547 2.035 1 83.88 66 LEU B O 1
ATOM 1473 N N . LEU B 1 67 ? -0.146 13.953 0.561 1 78.62 67 LEU B N 1
ATOM 1474 C CA . LEU B 1 67 ? 0.874 14.844 1.108 1 78.62 67 LEU B CA 1
ATOM 1475 C C . LEU B 1 67 ? 0.803 16.219 0.456 1 78.62 67 LEU B C 1
ATOM 1477 O O . LEU B 1 67 ? 1.334 17.188 0.994 1 78.62 67 LEU B O 1
ATOM 1481 N N . GLU B 1 68 ? 0.34 16.312 -0.761 1 72.06 68 GLU B N 1
ATOM 1482 C CA . GLU B 1 68 ? 0.188 17.625 -1.355 1 72.06 68 GLU B CA 1
ATOM 1483 C C . GLU B 1 68 ? -0.877 18.438 -0.626 1 72.06 68 GLU B C 1
ATOM 1485 O O . GLU B 1 68 ? -1.935 17.922 -0.274 1 72.06 68 GLU B O 1
ATOM 1490 N N . GLU B 1 69 ? -0.475 19.688 -0.349 1 57 69 GLU B N 1
ATOM 1491 C CA . GLU B 1 69 ? -1.31 20.656 0.351 1 57 69 GLU B CA 1
ATOM 1492 C C . GLU B 1 69 ? -2.65 20.844 -0.354 1 57 69 GLU B C 1
ATOM 1494 O O . GLU B 1 69 ? -2.707 20.906 -1.584 1 57 69 GLU B O 1
ATOM 1499 N N . ASN B 1 70 ? -3.793 20.641 0.268 1 56.97 70 ASN B N 1
ATOM 1500 C CA . ASN B 1 70 ? -5.172 20.906 -0.134 1 56.97 70 ASN B CA 1
ATOM 1501 C C . ASN B 1 70 ? -5.797 19.688 -0.817 1 56.97 70 ASN B C 1
ATOM 1503 O O . ASN B 1 70 ? -6.824 19.812 -1.484 1 56.97 70 ASN B O 1
ATOM 1507 N N . ASN B 1 71 ? -4.98 18.625 -0.585 1 68 71 ASN B N 1
ATOM 1508 C CA . ASN B 1 71 ? -5.539 17.531 -1.371 1 68 71 ASN B CA 1
ATOM 1509 C C . ASN B 1 71 ? -6.121 16.438 -0.476 1 68 71 ASN B C 1
ATOM 1511 O O . ASN B 1 71 ? -6.363 15.312 -0.932 1 68 71 ASN B O 1
ATOM 1515 N N . ILE B 1 72 ? -6.309 16.859 0.76 1 75.25 72 ILE B N 1
ATOM 1516 C CA . ILE B 1 72 ? -6.898 15.891 1.672 1 75.25 72 ILE B CA 1
ATOM 1517 C C . ILE B 1 72 ? -8.305 15.531 1.199 1 75.25 72 ILE B C 1
ATOM 1519 O O . ILE B 1 72 ? -8.734 14.383 1.318 1 75.25 72 ILE B O 1
ATOM 1523 N N . GLN B 1 73 ? -8.992 16.516 0.63 1 82.5 73 GLN B N 1
ATOM 1524 C CA . GLN B 1 73 ? -10.336 16.266 0.123 1 82.5 73 GLN B CA 1
ATOM 1525 C C . GLN B 1 73 ? -10.305 15.273 -1.039 1 82.5 73 GLN B C 1
ATOM 1527 O O . GLN B 1 73 ? -11.164 14.406 -1.144 1 82.5 73 GLN B O 1
ATOM 1532 N N . LYS B 1 74 ? -9.336 15.492 -1.886 1 84.56 74 LYS B N 1
ATOM 1533 C CA . LYS B 1 74 ? -9.172 14.562 -3.002 1 84.56 74 LYS B CA 1
ATOM 1534 C C . LYS B 1 74 ? -8.891 13.148 -2.506 1 84.56 74 LYS B C 1
ATOM 1536 O O . LYS B 1 74 ? -9.461 12.18 -3.018 1 84.56 74 LYS B O 1
ATOM 1541 N N . PHE B 1 75 ? -8.047 13.078 -1.562 1 86.5 75 PHE B N 1
ATOM 1542 C CA . PHE B 1 75 ? -7.715 11.773 -0.998 1 86.5 75 PHE B CA 1
ATOM 1543 C C . PHE B 1 75 ? -8.945 11.117 -0.391 1 86.5 75 PHE B C 1
ATOM 1545 O O . PHE B 1 75 ? -9.203 9.938 -0.633 1 86.5 75 PHE B O 1
ATOM 1552 N N . ASP B 1 76 ? -9.711 11.922 0.278 1 87.12 76 ASP B N 1
ATOM 1553 C CA . ASP B 1 76 ? -10.938 11.422 0.895 1 87.12 76 ASP B CA 1
ATOM 1554 C C . ASP B 1 76 ? -11.914 10.914 -0.162 1 87.12 76 ASP B C 1
ATOM 1556 O O . ASP B 1 76 ? -12.602 9.914 0.049 1 87.12 76 ASP B O 1
ATOM 1560 N N . LEU B 1 77 ? -11.938 11.664 -1.2 1 88.5 77 LEU B N 1
ATOM 1561 C CA . LEU B 1 77 ? -12.836 11.266 -2.279 1 88.5 77 LEU B CA 1
ATOM 1562 C C . LEU B 1 77 ? -12.422 9.914 -2.861 1 88.5 77 LEU B C 1
ATOM 1564 O O . LEU B 1 77 ? -13.266 9.055 -3.111 1 88.5 77 LEU B O 1
ATOM 1568 N N . ILE B 1 78 ? -11.172 9.711 -3.023 1 87.62 78 ILE B N 1
ATOM 1569 C CA . ILE B 1 78 ? -10.664 8.453 -3.553 1 87.62 78 ILE B CA 1
ATOM 1570 C C . ILE B 1 78 ? -11 7.316 -2.588 1 87.62 78 ILE B C 1
ATOM 1572 O O . ILE B 1 78 ? -11.578 6.301 -2.988 1 87.62 78 ILE B O 1
ATOM 1576 N N . VAL B 1 79 ? -10.703 7.539 -1.342 1 89.31 79 VAL B N 1
ATOM 1577 C CA . VAL B 1 79 ? -10.883 6.508 -0.326 1 89.31 79 VAL B CA 1
ATOM 1578 C C . VAL B 1 79 ? -12.367 6.16 -0.205 1 89.31 79 VAL B C 1
ATOM 1580 O O . VAL B 1 79 ? -12.734 4.984 -0.198 1 89.31 79 VAL B O 1
ATOM 1583 N N . SER B 1 80 ? -13.203 7.164 -0.195 1 89.75 80 SER B N 1
ATOM 1584 C CA . SER B 1 80 ? -14.641 6.93 -0.058 1 89.75 80 SER B CA 1
ATOM 1585 C C . SER B 1 80 ? -15.195 6.188 -1.268 1 89.75 80 SER B C 1
ATOM 1587 O O . SER B 1 80 ? -16.031 5.293 -1.122 1 89.75 80 SER B O 1
ATOM 1589 N N . THR B 1 81 ? -14.773 6.551 -2.453 1 89.12 81 THR B N 1
ATOM 1590 C CA . THR B 1 81 ? -15.211 5.891 -3.678 1 89.12 81 THR B CA 1
ATOM 1591 C C . THR B 1 81 ? -14.797 4.422 -3.68 1 89.12 81 THR B C 1
ATOM 1593 O O . THR B 1 81 ? -15.617 3.539 -3.943 1 89.12 81 THR B O 1
ATOM 1596 N N . MET B 1 82 ? -13.539 4.18 -3.305 1 88.69 82 MET B N 1
ATOM 1597 C CA . MET B 1 82 ? -13.047 2.805 -3.26 1 88.69 82 MET B CA 1
ATOM 1598 C C . MET B 1 82 ? -13.836 1.979 -2.246 1 88.69 82 MET B C 1
ATOM 1600 O O . MET B 1 82 ? -14.258 0.859 -2.545 1 88.69 82 MET B O 1
ATOM 1604 N N . ASN B 1 83 ? -14.078 2.488 -1.117 1 88.69 83 ASN B N 1
ATOM 1605 C CA . ASN B 1 83 ? -14.781 1.772 -0.056 1 88.69 83 ASN B CA 1
ATOM 1606 C C . ASN B 1 83 ? -16.219 1.44 -0.454 1 88.69 83 ASN B C 1
ATOM 1608 O O . ASN B 1 83 ? -16.703 0.352 -0.158 1 88.69 83 ASN B O 1
ATOM 1612 N N . LYS B 1 84 ? -16.812 2.279 -1.095 1 87.88 84 LYS B N 1
ATOM 1613 C CA . LYS B 1 84 ? -18.203 2.131 -1.467 1 87.88 84 LYS B CA 1
ATOM 1614 C C . LYS B 1 84 ? -18.375 1.111 -2.59 1 87.88 84 LYS B C 1
ATOM 1616 O O . LYS B 1 84 ? -19.297 0.287 -2.557 1 87.88 84 LYS B O 1
ATOM 1621 N N . PHE B 1 85 ? -17.469 1.078 -3.525 1 87.31 85 PHE B N 1
ATOM 1622 C CA . PHE B 1 85 ? -17.766 0.349 -4.754 1 87.31 85 PHE B CA 1
ATOM 1623 C C . PHE B 1 85 ? -16.875 -0.89 -4.867 1 87.31 85 PHE B C 1
ATOM 1625 O O . PHE B 1 85 ? -17.234 -1.85 -5.555 1 87.31 85 PHE B O 1
ATOM 1632 N N . TYR B 1 86 ? -15.789 -0.853 -4.082 1 83.56 86 TYR B N 1
ATOM 1633 C CA . TYR B 1 86 ? -14.844 -1.911 -4.422 1 83.56 86 TYR B CA 1
ATOM 1634 C C . TYR B 1 86 ? -14.445 -2.705 -3.182 1 83.56 86 TYR B C 1
ATOM 1636 O O . TYR B 1 86 ? -14.305 -3.928 -3.24 1 83.56 86 TYR B O 1
ATOM 1644 N N . VAL B 1 87 ? -14.219 -2.027 -2.076 1 80.81 87 VAL B N 1
ATOM 1645 C CA . VAL B 1 87 ? -13.68 -2.686 -0.893 1 80.81 87 VAL B CA 1
ATOM 1646 C C . VAL B 1 87 ? -14.812 -3.32 -0.091 1 80.81 87 VAL B C 1
ATOM 1648 O O . VAL B 1 87 ? -15.758 -2.637 0.309 1 80.81 87 VAL B O 1
ATOM 1651 N N . ASN B 1 88 ? -15.641 -3.992 -0.608 1 71 88 ASN B N 1
ATOM 1652 C CA . ASN B 1 88 ? -16.719 -4.672 0.109 1 71 88 ASN B CA 1
ATOM 1653 C C . ASN B 1 88 ? -16.172 -5.793 0.994 1 71 88 ASN B C 1
ATOM 1655 O O . ASN B 1 88 ? -16.438 -6.969 0.744 1 71 88 ASN B O 1
ATOM 1659 N N . ASP B 1 89 ? -15.352 -5.363 2.051 1 70.94 89 ASP B N 1
ATOM 1660 C CA . ASP B 1 89 ? -14.703 -6.406 2.838 1 70.94 89 ASP B CA 1
ATOM 1661 C C . ASP B 1 89 ? -14.883 -6.16 4.332 1 70.94 89 ASP B C 1
ATOM 1663 O O . ASP B 1 89 ? -14.617 -5.062 4.824 1 70.94 89 ASP B O 1
ATOM 1667 N N . ASP B 1 90 ? -15.398 -7.098 4.914 1 75.81 90 ASP B N 1
ATOM 1668 C CA . ASP B 1 90 ? -15.672 -7.047 6.344 1 75.81 90 ASP B CA 1
ATOM 1669 C C . ASP B 1 90 ? -14.469 -7.52 7.156 1 75.81 90 ASP B C 1
ATOM 1671 O O . ASP B 1 90 ? -14.578 -7.742 8.367 1 75.81 90 ASP B O 1
ATOM 1675 N N . SER B 1 91 ? -13.414 -7.582 6.488 1 80.69 91 SER B N 1
ATOM 1676 C CA . SER B 1 91 ? -12.25 -8.039 7.23 1 80.69 91 SER B CA 1
ATOM 1677 C C . SER B 1 91 ? -11.781 -6.996 8.234 1 80.69 91 SER B C 1
ATOM 1679 O O . SER B 1 91 ? -11.906 -5.793 7.988 1 80.69 91 SER B O 1
ATOM 1681 N N . GLU B 1 92 ? -11.336 -7.496 9.336 1 86.81 92 GLU B N 1
ATOM 1682 C CA . GLU B 1 92 ? -10.805 -6.598 10.359 1 86.81 92 GLU B CA 1
ATOM 1683 C C . GLU B 1 92 ? -9.328 -6.289 10.102 1 86.81 92 GLU B C 1
ATOM 1685 O O . GLU B 1 92 ? -8.539 -7.191 9.844 1 86.81 92 GLU B O 1
ATOM 1690 N N . VAL B 1 93 ? -9.07 -4.98 10.109 1 92 93 VAL B N 1
ATOM 1691 C CA . VAL B 1 93 ? -7.684 -4.555 9.984 1 92 93 VAL B CA 1
ATOM 1692 C C . VAL B 1 93 ? -7.008 -4.574 11.352 1 92 93 VAL B C 1
ATOM 1694 O O . VAL B 1 93 ? -7.52 -3.994 12.312 1 92 93 VAL B O 1
ATOM 1697 N N . LYS B 1 94 ? -5.906 -5.277 11.406 1 89.88 94 LYS B N 1
ATOM 1698 C CA . LYS B 1 94 ? -5.141 -5.344 12.648 1 89.88 94 LYS B CA 1
ATOM 1699 C C . LYS B 1 94 ? -3.984 -4.344 12.633 1 89.88 94 LYS B C 1
ATOM 1701 O O . LYS B 1 94 ? -3.045 -4.484 11.844 1 89.88 94 LYS B O 1
ATOM 1706 N N . ILE B 1 95 ? -4.145 -3.373 13.438 1 82.19 95 ILE B N 1
ATOM 1707 C CA . ILE B 1 95 ? -3.076 -2.387 13.555 1 82.19 95 ILE B CA 1
ATOM 1708 C C . ILE B 1 95 ? -2.148 -2.768 14.711 1 82.19 95 ILE B C 1
ATOM 1710 O O . ILE B 1 95 ? -2.594 -2.936 15.844 1 82.19 95 ILE B O 1
ATOM 1714 N N . SER B 1 96 ? -0.901 -3.082 14.344 1 76.31 96 SER B N 1
ATOM 1715 C CA . SER B 1 96 ? 0.044 -3.422 15.398 1 76.31 96 SER B CA 1
ATOM 1716 C C . SER B 1 96 ? 0.13 -2.312 16.438 1 76.31 96 SER B C 1
ATOM 1718 O O . SER B 1 96 ? 0.25 -1.136 16.094 1 76.31 96 SER B O 1
ATOM 1720 N N . ASP B 1 97 ? -0.122 -2.693 17.625 1 73 97 ASP B N 1
ATOM 1721 C CA . ASP B 1 97 ? -0.079 -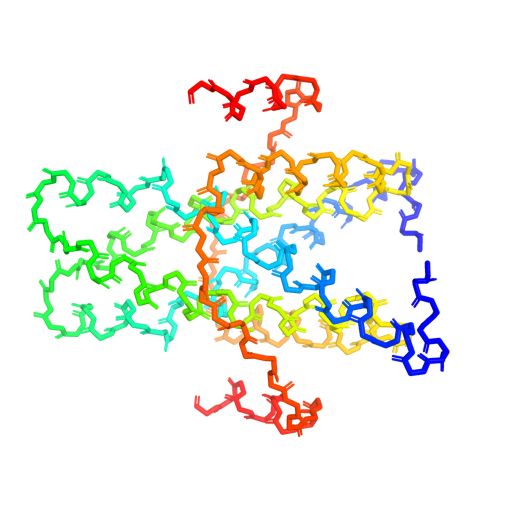1.743 18.734 1 73 97 ASP B CA 1
ATOM 1722 C C . ASP B 1 97 ? 1.145 -1.981 19.625 1 73 97 ASP B C 1
ATOM 1724 O O . ASP B 1 97 ? 1.192 -1.521 20.766 1 73 97 ASP B O 1
ATOM 1728 N N . ASP B 1 98 ? 2.027 -2.803 19.078 1 75.44 98 ASP B N 1
ATOM 1729 C CA . ASP B 1 98 ? 3.172 -3.172 19.906 1 75.44 98 ASP B CA 1
ATOM 1730 C C . ASP B 1 98 ? 4.133 -1.997 20.078 1 75.44 98 ASP B C 1
ATOM 1732 O O . ASP B 1 98 ? 5.141 -2.105 20.781 1 75.44 98 ASP B O 1
ATOM 1736 N N . GLY B 1 99 ? 3.824 -0.945 19.625 1 76.88 99 GLY B N 1
ATOM 1737 C CA . GLY B 1 99 ? 4.668 0.234 19.734 1 76.88 99 GLY B CA 1
ATOM 1738 C C . GLY B 1 99 ? 5.703 0.341 18.641 1 76.88 99 GLY B C 1
ATOM 1739 O O . GLY B 1 99 ? 6.074 -0.664 18.031 1 76.88 99 GLY B O 1
ATOM 1740 N N . PHE B 1 100 ? 6.129 1.485 18.438 1 82.94 100 PHE B N 1
ATOM 1741 C CA . PHE B 1 100 ? 7.059 1.799 17.359 1 82.94 100 PHE B CA 1
ATOM 1742 C C . PHE B 1 100 ? 8.367 1.04 17.531 1 82.94 100 PHE B C 1
ATOM 1744 O O . PHE B 1 100 ? 8.898 0.473 16.578 1 82.94 100 PHE B O 1
ATOM 1751 N N . ASP B 1 101 ? 8.812 0.981 18.781 1 84.62 101 ASP B N 1
ATOM 1752 C CA . ASP B 1 101 ? 10.117 0.369 19.031 1 84.62 101 ASP B CA 1
ATOM 1753 C C . ASP B 1 101 ? 10.109 -1.109 18.641 1 84.62 101 ASP B C 1
ATOM 1755 O O . ASP B 1 101 ? 11.039 -1.592 18 1 84.62 101 ASP B O 1
ATOM 1759 N N . ASN B 1 102 ? 9.102 -1.814 19.047 1 86 102 ASN B N 1
ATOM 1760 C CA . ASN B 1 102 ? 8.992 -3.232 18.719 1 86 102 ASN B CA 1
ATOM 1761 C C . ASN B 1 102 ? 8.82 -3.451 17.219 1 86 102 ASN B C 1
ATOM 1763 O O . ASN B 1 102 ? 9.422 -4.363 16.656 1 86 102 ASN B O 1
ATOM 1767 N N . PHE B 1 103 ? 8.102 -2.658 16.672 1 83.88 103 PHE B N 1
ATOM 1768 C CA . PHE B 1 103 ? 7.895 -2.754 15.234 1 83.88 103 PHE B CA 1
ATOM 1769 C C . PHE B 1 103 ? 9.203 -2.516 14.484 1 83.88 103 PHE B C 1
ATOM 1771 O O . PHE B 1 103 ? 9.57 -3.301 13.609 1 83.88 103 PHE B O 1
ATOM 1778 N N . TYR B 1 104 ? 9.82 -1.465 14.906 1 85.19 104 TYR B N 1
ATOM 1779 C CA . TYR B 1 104 ? 11.07 -1.103 14.242 1 85.19 104 TYR B CA 1
ATOM 1780 C C . TYR B 1 104 ? 12.094 -2.227 14.352 1 85.19 104 TYR B C 1
ATOM 1782 O O . TYR B 1 104 ? 12.75 -2.576 13.367 1 85.19 104 TYR B O 1
ATOM 1790 N N . LYS B 1 105 ? 12.102 -2.826 15.438 1 86 105 LYS B N 1
ATOM 1791 C CA . LYS B 1 105 ? 13.016 -3.947 15.648 1 86 105 LYS B CA 1
ATOM 1792 C C . LYS B 1 105 ? 12.656 -5.125 14.742 1 86 105 LYS B C 1
ATOM 1794 O O . LYS B 1 105 ? 13.539 -5.84 14.266 1 86 105 LYS B O 1
ATOM 1799 N N . SER B 1 106 ? 11.445 -5.285 14.516 1 81.81 106 SER B N 1
ATOM 1800 C CA . SER B 1 106 ? 10.977 -6.41 13.711 1 81.81 106 SER B CA 1
ATOM 1801 C C . SER B 1 106 ? 11.375 -6.242 12.25 1 81.81 106 SER B C 1
ATOM 1803 O O . SER B 1 106 ? 11.375 -7.215 11.484 1 81.81 106 SER B O 1
ATOM 1805 N N . LEU B 1 107 ? 11.695 -5.043 11.859 1 81.44 107 LEU B N 1
ATOM 1806 C CA . LEU B 1 107 ? 12.109 -4.801 10.484 1 81.44 107 LEU B CA 1
ATOM 1807 C C . LEU B 1 107 ? 13.438 -5.488 10.195 1 81.44 107 LEU B C 1
ATOM 1809 O O . LEU B 1 107 ? 13.781 -5.715 9.031 1 81.44 107 LEU B O 1
ATOM 1813 N N . PHE B 1 108 ? 14.219 -5.848 11.203 1 78.75 108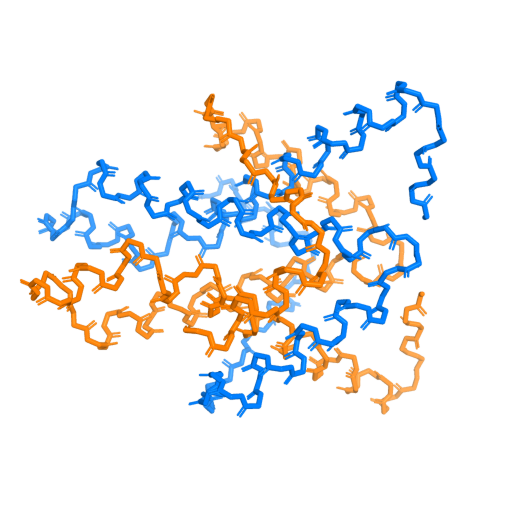 PHE B N 1
ATOM 1814 C CA . PHE B 1 108 ? 15.562 -6.371 11 1 78.75 108 PHE B CA 1
ATOM 1815 C C . PHE B 1 108 ? 15.602 -7.875 11.234 1 78.75 108 PHE B C 1
ATOM 1817 O O . PHE B 1 108 ? 16.672 -8.477 11.281 1 78.75 108 PHE B O 1
ATOM 1824 N N . LYS B 1 109 ? 14.445 -8.398 11.43 1 69.62 109 LYS B N 1
ATOM 1825 C CA . LYS B 1 109 ? 14.422 -9.836 11.68 1 69.62 109 LYS B CA 1
ATOM 1826 C C . LYS B 1 109 ? 14.047 -10.609 10.414 1 69.62 109 LYS B C 1
ATOM 1828 O O . LYS B 1 109 ? 13.32 -10.094 9.562 1 69.62 109 LYS B O 1
#

pLDDT: mean 84.23, std 12.3, range [32.94, 96.06]

Foldseek 3Di:
DQPQPDPVSVVVVLVVLLVVLLVVLCVVQVPPPVVVCCVVVVDDPVRSVVVSVVSSVVSSVLVVQCPPVPRVVVNVVVVVVCVVPPCPDPDDDDDDPVDPVVVVVVVVD/DQPQPDPVSVVVVLVVLLVVLLVVLCVVQVPPPVVVCCVVVVDDPVRSVVVSVVSSVVSSVLVCLCPDPPNVVVNVVVVVVCVVPPCPDPDDDDDDPVDPVVVVVVVVD

Sequence (218 aa):
MIKFEGKEEKREAKEYIQNIAKASAYFSFRNGPIKKMYEEGKITDEDMKKIQEYMQDHLAYLYTVLLEENNIQKFDLIVSTMNKFYVNDDSEVKISDDGFDNFYKSLFKMIKFEGKEEKREAKEYIQNIAKASAYFSFRNGPIKKMYEEGKITDEDMKKIQEYMQDHLAYLYTVLLEENNIQKFDLIVSTMNKFYVNDDSEVKISDDGFDNFYKSLFK

Radius of gyration: 16.85 Å; Cα contacts (8 Å, |Δi|>4): 226; chains: 2; bounding box: 37×49×39 Å

Secondary structure (DSSP, 8-state):
-----SHHHHHHHHHHHHHHHHHHHIIIIITSHHHHHHHTTSS-HHHHHHHHHHHHHHHHHHHHHHHSGGGHHHHHHHHHHHHHHT----PPP----SHHHHHHHHTT-/-----SHHHHHHHHHHHHHHHHHHHIIIIITSHHHHHHHTTSS-HHHHHHHHHHHHHHHHHHHHHHHSTT-HHHHHHHHHHHHHHT----PPP----SHHHHHHHHTT-

Organism: NCBI:txid29372